Protein AF-A0A1G5G7W4-F1 (afdb_monomer_lite)

pLDDT: mean 83.61, std 15.42, range [41.09, 98.88]

Radius of gyration: 23.15 Å; chains: 1; bounding box: 52×37×73 Å

Sequence (297 aa):
MAEINKTLLNDFKQEYSAEESLLLKYKSVVPNSVISMWKEYGFGSFYEDFLKVINPDDYRELVEKSYFNGANAIPLLISYLGDVVVWEDNDHVTLIQYKNFKYSRIADSIEEFFTKLSDKTYDKLLDKKYFEEVMYAGPITEYKDCFVQRPMVILGGTKDPFRMFNIQIDKFLDICYRLIGVVGGERRSFGDRVPEEFKLYFGDRGERKLSRAQFISEMNSQQWERKMYYGINIDKDGPSHAGYIFGCYYDESNKMWVVYQTGERGVVYGEISFDSEEEALGELKNRIEEEIRQHSM

Secondary structure (DSSP, 8-state):
-----GGGGTT-EEEEPPPHHHHHHHTTTS-HHHHHHHHHH-EEEETTTTEEE--HHHHHHHHHHHBTTGGGEEEEEEETTSEEEEEETTTEEEEEEGGGTEEEEEESSHHHHHHHHHTTTTTTTTTHHHHHHHHHT-----TTEEEEESS-GGGTPPP-GGGEEEEEHHHHHHHHHHHHB-BTSPBP--TT---HHHHGGG---S-EEEEHHHHHHHHHTTTTTT---SEEEEE-SSSSS-PPEEEEEEETTTTEEEEEEE-GGG-EEEEEEESSHHHHHHHHHHHHHHHHHHHT-

Structure (mmCIF, N/CA/C/O backbone):
data_AF-A0A1G5G7W4-F1
#
_entry.id   AF-A0A1G5G7W4-F1
#
loop_
_atom_site.group_PDB
_atom_site.id
_atom_site.type_symbol
_atom_site.label_atom_id
_atom_site.label_alt_id
_atom_site.label_comp_id
_atom_site.label_asym_id
_atom_site.label_entity_id
_atom_site.label_seq_id
_atom_site.pdbx_PDB_ins_code
_atom_site.Cartn_x
_atom_site.Cartn_y
_atom_site.Cartn_z
_atom_site.occupancy
_atom_site.B_iso_or_equiv
_atom_site.auth_seq_id
_atom_site.auth_comp_id
_atom_site.auth_asym_id
_atom_site.auth_atom_id
_atom_site.pdbx_PDB_model_num
ATOM 1 N N . MET A 1 1 ? -10.335 6.737 28.619 1.00 43.75 1 MET A N 1
ATOM 2 C CA . MET A 1 1 ? -10.511 6.083 27.307 1.00 43.75 1 MET A CA 1
ATOM 3 C C . MET A 1 1 ? -9.124 5.872 26.744 1.00 43.75 1 MET A C 1
ATOM 5 O O . MET A 1 1 ? -8.279 6.718 27.004 1.00 43.75 1 MET A O 1
ATOM 9 N N . ALA A 1 2 ? -8.855 4.735 26.111 1.00 51.78 2 ALA A N 1
ATOM 10 C CA . ALA A 1 2 ? -7.569 4.535 25.460 1.00 51.78 2 ALA A CA 1
ATOM 11 C C . ALA A 1 2 ? -7.521 5.456 24.225 1.00 51.78 2 ALA A C 1
ATOM 13 O O . ALA A 1 2 ? -8.474 5.501 23.450 1.00 51.78 2 ALA A O 1
ATOM 14 N N . GLU A 1 3 ? -6.484 6.283 24.135 1.00 66.06 3 GLU A N 1
ATOM 15 C CA . GLU A 1 3 ? -6.301 7.279 23.078 1.00 66.06 3 GLU A CA 1
ATOM 16 C C . GLU A 1 3 ? -5.102 6.880 22.221 1.00 66.06 3 GLU A C 1
ATOM 18 O O . GLU A 1 3 ? -4.156 6.260 22.712 1.00 66.06 3 GLU A O 1
ATOM 23 N N . ILE A 1 4 ? -5.141 7.236 20.936 1.00 76.94 4 ILE A N 1
ATOM 24 C CA . ILE A 1 4 ? -3.999 7.050 20.037 1.00 76.94 4 ILE A CA 1
ATOM 25 C C . ILE A 1 4 ? -2.824 7.853 20.591 1.00 76.94 4 ILE A C 1
ATOM 27 O O . ILE A 1 4 ? -2.977 9.009 20.991 1.00 76.94 4 ILE A O 1
ATOM 31 N N . ASN A 1 5 ? -1.647 7.233 20.623 1.00 75.19 5 ASN A N 1
ATOM 32 C CA . ASN A 1 5 ? -0.440 7.868 21.121 1.00 75.19 5 ASN A CA 1
ATOM 33 C C . ASN A 1 5 ? -0.086 9.099 20.268 1.00 75.19 5 ASN A C 1
ATOM 35 O O . ASN A 1 5 ? 0.425 8.962 19.157 1.00 75.19 5 ASN A O 1
ATOM 39 N N . LYS A 1 6 ? -0.339 10.305 20.793 1.00 75.31 6 LYS A N 1
ATOM 40 C CA . LYS A 1 6 ? -0.155 11.562 20.049 1.00 75.31 6 LYS A CA 1
ATOM 41 C C . LYS A 1 6 ? 1.277 11.781 19.569 1.00 75.31 6 LYS A C 1
ATOM 43 O O . LYS A 1 6 ? 1.463 12.411 18.536 1.00 75.31 6 LYS A O 1
ATOM 48 N N . THR A 1 7 ? 2.283 11.238 20.261 1.00 82.38 7 THR A N 1
ATOM 49 C CA . THR A 1 7 ? 3.680 11.416 19.837 1.00 82.38 7 THR A CA 1
ATOM 50 C C . THR A 1 7 ? 3.996 10.723 18.517 1.00 82.38 7 THR A C 1
ATOM 52 O O . THR A 1 7 ? 4.854 11.207 17.784 1.00 82.38 7 THR A O 1
ATOM 55 N N . LEU A 1 8 ? 3.279 9.644 18.184 1.00 87.50 8 LEU A N 1
ATOM 56 C CA . LEU A 1 8 ? 3.412 8.939 16.908 1.00 87.50 8 LEU A CA 1
ATOM 57 C C . LEU A 1 8 ? 2.900 9.768 15.723 1.00 87.50 8 LEU A C 1
ATOM 59 O O . LEU A 1 8 ? 3.337 9.553 14.603 1.00 87.50 8 LEU A O 1
ATOM 63 N N . LEU A 1 9 ? 1.973 10.695 15.973 1.00 91.12 9 LEU A N 1
ATOM 64 C CA . LEU A 1 9 ? 1.375 11.569 14.961 1.00 91.12 9 LEU A CA 1
ATOM 65 C C . LEU A 1 9 ? 2.036 12.958 14.927 1.00 91.12 9 LEU A C 1
ATOM 67 O O . LEU A 1 9 ? 1.539 13.861 14.261 1.00 91.12 9 LEU A O 1
ATOM 71 N N . ASN A 1 10 ? 3.150 13.161 15.640 1.00 92.31 10 ASN A N 1
ATOM 72 C CA . ASN A 1 10 ? 3.861 14.445 15.649 1.00 92.31 10 ASN A CA 1
ATOM 73 C C . ASN A 1 10 ? 4.437 14.820 14.278 1.00 92.31 10 ASN A C 1
ATOM 75 O O . ASN A 1 10 ? 4.642 16.000 14.003 1.00 92.31 10 ASN A O 1
ATOM 79 N N . ASP A 1 11 ? 4.734 13.825 13.447 1.00 94.69 11 ASP A N 1
ATOM 80 C CA . ASP A 1 11 ? 5.262 13.993 12.097 1.00 94.69 11 ASP A CA 1
ATOM 81 C C . ASP A 1 11 ? 4.166 13.963 11.023 1.00 94.69 11 ASP A C 1
ATOM 83 O O . ASP A 1 11 ? 4.479 13.899 9.834 1.00 94.69 11 ASP A O 1
ATOM 87 N N . PHE A 1 12 ? 2.893 13.999 11.431 1.00 96.88 12 PHE A N 1
ATOM 88 C CA . PHE A 1 12 ? 1.770 13.908 10.514 1.00 96.88 12 PHE A CA 1
ATOM 89 C C . PHE A 1 12 ? 1.780 15.066 9.510 1.00 96.88 12 PHE A C 1
ATOM 91 O O . PHE A 1 12 ? 1.795 16.241 9.886 1.00 96.88 12 PHE A O 1
ATOM 98 N N . LYS A 1 13 ? 1.705 14.731 8.222 1.00 96.62 13 LYS A N 1
ATOM 99 C CA . LYS A 1 13 ? 1.585 15.681 7.115 1.00 96.62 13 LYS A CA 1
ATOM 100 C C . LYS A 1 13 ? 0.204 15.541 6.503 1.00 96.62 13 LYS A C 1
ATOM 102 O O . LYS A 1 13 ? -0.097 14.550 5.841 1.00 96.62 13 LYS A O 1
ATOM 107 N N . GLN A 1 14 ? -0.642 16.532 6.758 1.00 97.56 14 GLN A N 1
ATOM 108 C CA . GLN A 1 14 ? -2.007 16.549 6.252 1.00 97.56 14 GLN A CA 1
ATOM 109 C C . GLN A 1 14 ? -2.034 16.821 4.748 1.00 97.56 14 GLN A C 1
ATOM 111 O O . GLN A 1 14 ? -1.434 17.783 4.278 1.00 97.56 14 GLN A O 1
ATOM 116 N N . GLU A 1 15 ? -2.801 16.001 4.035 1.00 97.88 15 GLU A N 1
ATOM 117 C CA . GLU A 1 15 ? -3.182 16.218 2.642 1.00 97.88 15 GLU A CA 1
ATOM 118 C C . GLU A 1 15 ? -4.515 16.984 2.576 1.00 97.88 15 GLU A C 1
ATOM 120 O O . GLU A 1 15 ? -4.626 18.009 1.908 1.00 97.88 15 GLU A O 1
ATOM 125 N N . TYR A 1 16 ? -5.534 16.522 3.311 1.00 97.88 16 TYR A N 1
ATOM 126 C CA . TYR A 1 16 ? -6.833 17.198 3.418 1.00 97.88 16 TYR A CA 1
ATOM 127 C C . TYR A 1 16 ? -7.594 16.804 4.689 1.00 97.88 16 TYR A C 1
ATOM 129 O O . TYR A 1 16 ? -7.398 15.734 5.266 1.00 97.88 16 TYR A O 1
ATOM 137 N N . SER A 1 17 ? -8.497 17.679 5.130 1.00 98.00 17 SER A N 1
ATOM 138 C CA . SER A 1 17 ? -9.360 17.446 6.293 1.00 98.00 17 SER A CA 1
ATOM 139 C C . SER A 1 17 ? -10.482 16.448 5.995 1.00 98.00 17 SER A C 1
ATOM 141 O O . SER A 1 17 ? -10.990 16.384 4.876 1.00 98.00 17 SER A O 1
ATOM 143 N N . ALA A 1 18 ? -10.929 15.714 7.016 1.00 97.62 18 ALA A N 1
ATOM 144 C CA . ALA A 1 18 ? -12.106 14.858 6.903 1.00 97.62 18 ALA A CA 1
ATOM 145 C C . ALA A 1 18 ? -13.407 15.678 6.922 1.00 97.62 18 ALA A C 1
ATOM 147 O O . ALA A 1 18 ? -13.604 16.535 7.786 1.00 97.62 18 ALA A O 1
ATOM 148 N N . GLU A 1 19 ? -14.320 15.387 5.995 1.00 97.62 19 GLU A N 1
ATOM 149 C CA . GLU A 1 19 ? -15.642 16.015 5.962 1.00 97.62 19 GLU A CA 1
ATOM 150 C C . GLU A 1 19 ? -16.548 15.510 7.095 1.00 97.62 19 GLU A C 1
ATOM 152 O O . GLU A 1 19 ? -16.511 14.339 7.479 1.00 97.62 19 GLU A O 1
ATOM 157 N N . GLU A 1 20 ? -17.436 16.370 7.599 1.00 97.25 20 GLU A N 1
ATOM 158 C CA . GLU A 1 20 ? -18.383 16.001 8.661 1.00 97.25 20 GLU A CA 1
ATOM 159 C C . GLU A 1 20 ? -19.322 14.858 8.239 1.00 97.25 20 GLU A C 1
ATOM 161 O O . GLU A 1 20 ? -19.620 13.966 9.036 1.00 97.25 20 GLU A O 1
ATOM 166 N N . SER A 1 21 ? -19.732 14.843 6.969 1.00 97.44 21 SER A N 1
ATOM 167 C CA . SER A 1 21 ? -20.529 13.776 6.350 1.00 97.44 21 SER A CA 1
ATOM 168 C C . SER A 1 21 ? -19.856 12.403 6.495 1.00 97.44 21 SER A C 1
ATOM 170 O O . SER A 1 21 ? -20.499 11.432 6.905 1.00 97.44 21 SER A O 1
ATOM 172 N N . LEU A 1 22 ? -18.549 12.335 6.228 1.00 97.81 22 LEU A N 1
ATOM 173 C CA . LEU A 1 22 ? -17.730 11.133 6.342 1.00 97.81 22 LEU A CA 1
ATOM 174 C C . LEU A 1 22 ? -17.587 10.696 7.804 1.00 97.81 22 LEU A C 1
ATOM 176 O O . LEU A 1 22 ? -17.790 9.523 8.126 1.00 97.81 22 LEU A O 1
ATOM 180 N N . LEU A 1 23 ? -17.300 11.640 8.706 1.00 98.06 23 LEU A N 1
ATOM 181 C CA . LEU A 1 23 ? -17.191 11.359 10.140 1.00 98.06 23 LEU A CA 1
ATOM 182 C C . LEU A 1 23 ? -18.497 10.773 10.695 1.00 98.06 23 LEU A C 1
ATOM 184 O O . LEU A 1 23 ? -18.459 9.812 11.460 1.00 98.06 23 LEU A O 1
ATOM 188 N N . LEU A 1 24 ? -19.655 11.309 10.291 1.00 97.88 24 LEU A N 1
ATOM 189 C CA . LEU A 1 24 ? -20.969 10.791 10.683 1.00 97.88 24 LEU A CA 1
ATOM 190 C C . LEU A 1 24 ? -21.234 9.394 10.115 1.00 97.88 24 LEU A C 1
ATOM 192 O O . LEU A 1 24 ? -21.697 8.526 10.856 1.00 97.88 24 LEU A O 1
ATOM 196 N N . LYS A 1 25 ? -20.906 9.165 8.837 1.00 98.00 25 LYS A N 1
ATOM 197 C CA . LYS A 1 25 ? -21.069 7.870 8.156 1.00 98.00 25 LYS A CA 1
ATOM 198 C C . LYS A 1 25 ? -20.334 6.738 8.878 1.00 98.00 25 LYS A C 1
ATOM 200 O O . LYS A 1 25 ? -20.870 5.639 8.986 1.00 98.00 25 LYS A O 1
ATOM 205 N N . TYR A 1 26 ? -19.129 7.003 9.381 1.00 97.69 26 TYR A N 1
ATOM 206 C CA . TYR A 1 26 ? -18.272 5.985 9.995 1.00 97.69 26 TYR A CA 1
ATOM 207 C C . TYR A 1 26 ? -18.320 5.948 11.530 1.00 97.69 26 TYR A C 1
ATOM 209 O O . TYR A 1 26 ? -17.781 5.017 12.128 1.00 97.69 26 TYR A O 1
ATOM 217 N N . LYS A 1 27 ? -19.008 6.894 12.185 1.00 95.44 27 LYS A N 1
ATOM 218 C CA . LYS A 1 27 ? -19.005 7.070 13.650 1.00 95.44 27 LYS A CA 1
ATOM 219 C C . LYS A 1 27 ? -19.346 5.817 14.462 1.00 95.44 27 LYS A C 1
ATOM 221 O O . LYS A 1 27 ? -18.848 5.658 15.569 1.00 95.44 27 LYS A O 1
ATOM 226 N N . SER A 1 28 ? -20.228 4.965 13.946 1.00 94.38 28 SER A N 1
ATOM 227 C CA . SER A 1 28 ? -20.672 3.730 14.606 1.00 94.38 28 SER A CA 1
ATOM 228 C C . SER A 1 28 ? -20.117 2.462 13.956 1.00 94.38 28 SER A C 1
ATOM 230 O O . SER A 1 28 ? -20.631 1.380 14.219 1.00 94.38 28 SER A O 1
ATOM 232 N N . VAL A 1 29 ? -19.142 2.599 13.056 1.00 95.62 29 VAL A N 1
ATOM 233 C CA . VAL A 1 29 ? -18.614 1.497 12.236 1.00 95.62 29 VAL A CA 1
ATOM 234 C C . VAL A 1 29 ? -17.121 1.274 12.481 1.00 95.62 29 VAL A C 1
ATOM 236 O O . VAL A 1 29 ? -16.635 0.155 12.357 1.00 95.62 29 VAL A O 1
ATOM 239 N N . VAL A 1 30 ? -16.392 2.328 12.850 1.00 97.06 30 VAL A N 1
ATOM 240 C CA . VAL A 1 30 ? -14.996 2.248 13.296 1.00 97.06 30 VAL A CA 1
ATOM 241 C C . VAL A 1 30 ? -14.879 2.742 14.741 1.00 97.06 30 VAL A C 1
ATOM 243 O O . VAL A 1 30 ? -15.758 3.474 15.208 1.00 97.06 30 VAL A O 1
ATOM 246 N N . PRO A 1 31 ? -13.804 2.396 15.467 1.00 96.62 31 PRO A N 1
ATOM 247 C CA . PRO A 1 31 ? -13.610 2.866 16.832 1.00 96.62 31 PRO A CA 1
ATOM 248 C C . PRO A 1 31 ? -13.534 4.396 16.927 1.00 96.62 31 PRO A C 1
ATOM 250 O O . PRO A 1 31 ? -13.031 5.081 16.034 1.00 96.62 31 PRO A O 1
ATOM 253 N N . ASN A 1 32 ? -13.988 4.949 18.056 1.00 95.69 32 ASN A N 1
ATOM 254 C CA . ASN A 1 32 ? -13.998 6.400 18.301 1.00 95.69 32 ASN A CA 1
ATOM 255 C C . ASN A 1 32 ? -12.605 7.047 18.209 1.00 95.69 32 ASN A C 1
ATOM 257 O O . ASN A 1 32 ? -12.500 8.241 17.918 1.00 95.69 32 ASN A O 1
ATOM 261 N N . SER A 1 33 ? -11.545 6.280 18.463 1.00 94.44 33 SER A N 1
ATOM 262 C CA . SER A 1 33 ? -10.155 6.707 18.300 1.00 94.44 33 SER A CA 1
ATOM 263 C C . SER A 1 33 ? -9.828 7.045 16.842 1.00 94.44 33 SER A C 1
ATOM 265 O O . SER A 1 33 ? -9.234 8.090 16.585 1.00 94.44 33 SER A O 1
ATOM 267 N N . VAL A 1 34 ? -10.309 6.248 15.883 1.00 97.06 34 VAL A N 1
ATOM 268 C CA . VAL A 1 34 ? -10.169 6.516 14.440 1.00 97.06 34 VAL A CA 1
ATOM 269 C C . VAL A 1 34 ? -10.916 7.791 14.048 1.00 97.06 34 VAL A C 1
ATOM 271 O O . VAL A 1 34 ? -10.349 8.660 13.392 1.00 97.06 34 VAL A O 1
ATOM 274 N N . ILE A 1 35 ? -12.162 7.955 14.510 1.00 97.69 35 ILE A N 1
ATOM 275 C CA . ILE A 1 35 ? -12.955 9.171 14.252 1.00 97.69 35 ILE A CA 1
ATOM 276 C C . ILE A 1 35 ? -12.272 10.416 14.817 1.00 97.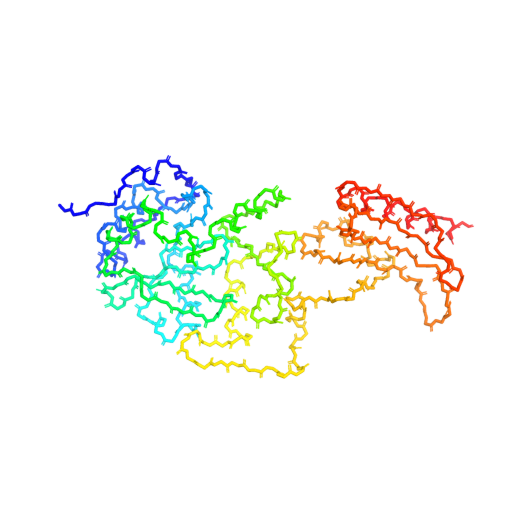69 35 ILE A C 1
ATOM 278 O O 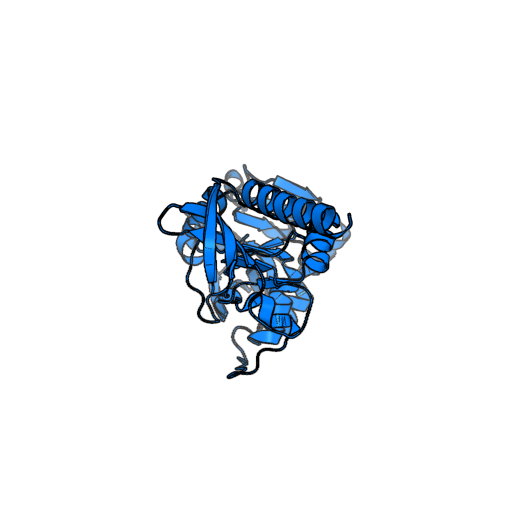. ILE A 1 35 ? -12.232 11.455 14.158 1.00 97.69 35 ILE A O 1
ATOM 282 N N . SER A 1 36 ? -11.725 10.319 16.029 1.00 95.50 36 SER A N 1
ATOM 283 C CA . SER A 1 36 ? -10.978 11.415 16.651 1.00 95.50 36 SER A CA 1
ATOM 284 C C . SER A 1 36 ? -9.736 11.775 15.837 1.00 95.50 36 SER A C 1
ATOM 286 O O . SER A 1 36 ? -9.508 12.954 15.588 1.00 95.50 36 SER A O 1
ATOM 288 N N . MET A 1 37 ? -8.991 10.777 15.351 1.00 95.75 37 MET A N 1
ATOM 289 C CA . MET A 1 37 ? -7.823 10.990 14.495 1.00 95.75 37 MET A CA 1
ATOM 290 C C . MET A 1 37 ? -8.193 11.694 13.187 1.00 95.75 37 MET A C 1
ATOM 292 O O . MET A 1 37 ? -7.579 12.700 12.850 1.00 95.75 37 MET A O 1
ATOM 296 N N . TRP A 1 38 ? -9.226 11.233 12.477 1.00 97.88 38 TRP A N 1
ATOM 297 C CA . TRP A 1 38 ? -9.680 11.893 11.247 1.00 97.88 38 TRP A CA 1
ATOM 298 C C . TRP A 1 38 ? -10.177 13.316 11.494 1.00 97.88 38 TRP A C 1
ATOM 300 O O . TRP A 1 38 ? -9.957 14.197 10.669 1.00 97.88 38 TRP A O 1
ATOM 310 N N . LYS A 1 39 ? -10.828 13.570 12.632 1.00 96.94 39 LYS A N 1
ATOM 311 C CA . LYS A 1 39 ? -11.294 14.912 12.992 1.00 96.94 39 LYS A CA 1
ATOM 312 C C . LYS A 1 39 ? -10.145 15.864 13.346 1.00 96.94 39 LYS A C 1
ATOM 314 O O . LYS A 1 39 ? -10.236 17.045 13.029 1.00 96.94 39 LYS A O 1
ATOM 319 N N . GLU A 1 40 ? -9.117 15.377 14.038 1.00 95.88 40 GLU A N 1
ATOM 320 C CA . GLU A 1 40 ? -7.978 16.186 14.499 1.00 95.88 40 GLU A CA 1
ATOM 321 C C . GLU A 1 40 ? -6.940 16.405 13.388 1.00 95.88 40 GLU A C 1
ATOM 323 O O . GLU A 1 40 ? -6.471 17.526 13.212 1.00 95.88 40 GLU A O 1
ATOM 328 N N . TYR A 1 41 ? -6.629 15.365 12.610 1.00 96.69 41 TYR A N 1
ATOM 329 C CA . TYR A 1 41 ? -5.529 15.363 11.639 1.00 96.69 41 TYR A CA 1
ATOM 330 C C . TYR A 1 41 ? -5.985 15.241 10.179 1.00 96.69 41 TYR A C 1
ATOM 332 O O . TYR A 1 41 ? -5.252 15.635 9.277 1.00 96.69 41 TYR A O 1
ATOM 340 N N . GLY A 1 42 ? -7.191 14.740 9.906 1.00 97.62 42 GLY A N 1
ATOM 341 C CA . GLY A 1 42 ? -7.646 14.465 8.540 1.00 97.62 42 GLY A CA 1
ATOM 342 C C . GLY A 1 42 ? -6.967 13.244 7.916 1.00 97.62 42 GLY A C 1
ATOM 343 O O . GLY A 1 42 ? -6.729 12.234 8.581 1.00 97.62 42 GLY A O 1
ATOM 344 N N . PHE A 1 43 ? -6.687 13.347 6.621 1.00 98.44 43 PHE A N 1
ATOM 345 C CA . PHE A 1 43 ? -6.024 12.344 5.793 1.00 98.44 43 PHE A CA 1
ATOM 346 C C . PHE A 1 43 ? -4.655 12.862 5.360 1.00 98.44 43 PHE A C 1
ATOM 348 O O . PHE A 1 43 ? -4.498 14.056 5.106 1.00 98.44 43 PHE A O 1
ATOM 355 N N . GLY A 1 44 ? -3.655 11.986 5.317 1.00 97.81 44 GLY A N 1
ATOM 356 C CA . GLY A 1 44 ? -2.261 12.398 5.154 1.00 97.81 44 GLY A CA 1
ATOM 357 C C . GLY A 1 44 ? -1.270 11.285 5.474 1.00 97.81 44 GLY A C 1
ATOM 358 O O . GLY A 1 44 ? -1.676 10.137 5.664 1.00 97.81 44 GLY A O 1
ATOM 359 N N . SER A 1 45 ? 0.020 11.608 5.527 1.00 97.19 45 SER A N 1
ATOM 360 C CA . SER A 1 45 ? 1.090 10.664 5.874 1.00 97.19 45 SER A CA 1
ATOM 361 C C . SER A 1 45 ? 1.584 10.856 7.309 1.00 97.19 45 SER A C 1
ATOM 363 O O . SER A 1 45 ? 1.491 11.941 7.874 1.00 97.19 45 SER A O 1
ATOM 365 N N . PHE A 1 46 ? 2.105 9.791 7.912 1.00 96.31 46 PHE A N 1
ATOM 366 C CA . PHE A 1 46 ? 2.795 9.803 9.204 1.00 96.31 46 PHE A CA 1
ATOM 367 C C . PHE A 1 46 ? 3.777 8.631 9.278 1.00 96.31 46 PHE A C 1
ATOM 369 O O . PHE A 1 46 ? 3.856 7.812 8.354 1.00 96.31 46 PHE A O 1
ATOM 376 N N . TYR A 1 47 ? 4.493 8.521 10.395 1.00 95.56 47 TYR A N 1
ATOM 377 C CA . TYR A 1 47 ? 5.451 7.442 10.634 1.00 95.56 47 TYR A CA 1
ATOM 378 C C . TYR A 1 47 ? 6.627 7.466 9.641 1.00 95.56 47 TYR A C 1
ATOM 380 O O . TYR A 1 47 ? 6.984 6.457 9.029 1.00 95.56 47 TYR A O 1
ATOM 388 N N . GLU A 1 48 ? 7.223 8.650 9.507 1.00 92.88 48 GLU A N 1
ATOM 389 C CA . GLU A 1 48 ? 8.289 9.057 8.588 1.00 92.88 48 GLU A CA 1
ATOM 390 C C . GLU A 1 48 ? 7.856 8.882 7.132 1.00 92.88 48 GLU A C 1
ATOM 392 O O . GLU A 1 48 ? 8.507 8.202 6.343 1.00 92.88 48 GLU A O 1
ATOM 397 N N . ASP A 1 49 ? 6.683 9.437 6.816 1.00 91.56 49 ASP A N 1
ATOM 398 C CA . ASP A 1 49 ? 5.969 9.254 5.550 1.00 91.56 49 ASP A CA 1
ATOM 399 C C . ASP A 1 49 ? 5.661 7.798 5.196 1.00 91.56 49 ASP A C 1
ATOM 401 O O . ASP A 1 49 ? 5.210 7.542 4.095 1.00 91.56 49 ASP A O 1
ATOM 405 N N . PHE A 1 50 ? 5.869 6.811 6.065 1.00 95.31 50 PHE A N 1
ATOM 406 C CA . PHE A 1 50 ? 5.719 5.420 5.647 1.00 95.31 50 PHE A CA 1
ATOM 407 C C . PHE A 1 50 ? 4.254 4.978 5.520 1.00 95.31 50 PHE A C 1
ATOM 409 O O . PHE A 1 50 ? 3.910 4.190 4.628 1.00 95.31 50 PHE A O 1
ATOM 416 N N . LEU A 1 51 ? 3.384 5.467 6.407 1.00 97.44 51 LEU A N 1
ATOM 417 C CA . LEU A 1 51 ? 1.966 5.119 6.450 1.00 97.44 51 LEU A CA 1
ATOM 418 C C . LEU A 1 51 ? 1.104 6.312 6.058 1.00 97.44 51 LEU A C 1
ATOM 420 O O . LEU A 1 51 ? 1.361 7.444 6.455 1.00 97.44 51 LEU A O 1
ATOM 424 N N . LYS A 1 52 ? 0.033 6.034 5.319 1.00 98.06 52 LYS A N 1
ATOM 425 C CA . LYS A 1 52 ? -0.987 7.007 4.942 1.00 98.06 52 LYS A CA 1
ATOM 426 C C . LYS A 1 52 ? -2.268 6.719 5.704 1.00 98.06 52 LYS A C 1
ATOM 428 O O . LYS A 1 52 ? -2.757 5.597 5.633 1.00 98.06 52 LYS A O 1
ATOM 433 N N . VAL A 1 53 ? -2.834 7.714 6.377 1.00 98.31 53 VAL A N 1
ATOM 434 C CA . VAL A 1 53 ? -4.241 7.694 6.798 1.00 98.31 53 VAL A CA 1
ATOM 435 C C . VAL A 1 53 ? -5.083 8.031 5.577 1.00 98.31 53 VAL A C 1
ATOM 437 O O . VAL A 1 53 ? -4.877 9.086 4.977 1.00 98.31 53 VAL A O 1
ATOM 440 N N . ILE A 1 54 ? -6.004 7.144 5.202 1.00 98.56 54 ILE A N 1
ATOM 441 C CA . ILE A 1 54 ? -6.778 7.229 3.954 1.00 98.56 54 ILE A CA 1
ATOM 442 C C . ILE A 1 54 ? -8.271 7.428 4.199 1.00 98.56 54 ILE A C 1
ATOM 444 O O . ILE A 1 54 ? -8.803 6.975 5.213 1.00 98.56 54 ILE A O 1
ATOM 448 N N . ASN A 1 55 ? -8.957 8.064 3.245 1.00 98.31 55 ASN A N 1
ATOM 449 C CA . ASN A 1 55 ? -10.413 8.038 3.201 1.00 98.31 55 ASN A CA 1
ATOM 450 C C . ASN A 1 55 ? -10.868 6.615 2.828 1.00 98.31 55 ASN A C 1
ATOM 452 O O . ASN A 1 55 ? -10.530 6.151 1.735 1.00 98.31 55 ASN A O 1
ATOM 456 N N . PRO A 1 56 ? -11.640 5.912 3.679 1.00 98.25 56 PRO A N 1
ATOM 457 C CA . PRO A 1 56 ? -12.053 4.548 3.373 1.00 98.25 56 PRO A CA 1
ATOM 458 C C . PRO A 1 56 ? -12.870 4.441 2.084 1.00 98.25 56 PRO A C 1
ATOM 460 O O . PRO A 1 56 ? -12.776 3.430 1.393 1.00 98.25 56 PRO A O 1
ATOM 463 N N . ASP A 1 57 ? -13.655 5.469 1.745 1.00 97.94 57 ASP A N 1
ATOM 464 C CA . ASP A 1 57 ? -14.532 5.454 0.568 1.00 97.94 57 ASP A CA 1
ATOM 465 C C . ASP A 1 57 ? -13.756 5.333 -0.751 1.00 97.94 57 ASP A C 1
ATOM 467 O O . ASP A 1 57 ? -14.279 4.756 -1.702 1.00 97.94 57 ASP A O 1
ATOM 471 N N . ASP A 1 58 ? -12.498 5.783 -0.786 1.00 98.00 58 ASP A N 1
ATOM 472 C CA . ASP A 1 58 ? -11.657 5.743 -1.986 1.00 98.00 58 ASP A CA 1
ATOM 473 C C . ASP A 1 58 ? -11.225 4.309 -2.352 1.00 98.00 58 ASP A C 1
ATOM 475 O O . ASP A 1 58 ? -10.965 4.009 -3.516 1.00 98.00 58 ASP A O 1
ATOM 479 N N . TYR A 1 59 ? -11.152 3.405 -1.367 1.00 98.38 59 TYR A N 1
ATOM 480 C CA . TYR A 1 59 ? -10.571 2.066 -1.546 1.00 98.38 59 TYR A CA 1
ATOM 481 C C . TYR A 1 59 ? -11.479 0.921 -1.089 1.00 98.38 59 TYR A C 1
ATOM 483 O O . TYR A 1 59 ? -11.150 -0.246 -1.311 1.00 98.38 59 TYR A O 1
ATOM 491 N N . ARG A 1 60 ? -12.626 1.217 -0.468 1.00 97.38 60 ARG A N 1
ATOM 492 C CA . ARG A 1 60 ? -13.534 0.206 0.090 1.00 97.38 60 ARG A CA 1
ATOM 493 C C . ARG A 1 60 ? -14.016 -0.802 -0.949 1.00 97.38 60 ARG A C 1
ATOM 495 O O . ARG A 1 60 ? -13.927 -1.995 -0.693 1.00 97.38 60 ARG A O 1
ATOM 502 N N . GLU A 1 61 ? -14.461 -0.346 -2.119 1.00 98.12 61 GLU A N 1
ATOM 503 C CA . GLU A 1 61 ? -14.925 -1.241 -3.194 1.00 98.12 61 GLU A CA 1
ATOM 504 C C . GLU A 1 61 ? -13.802 -2.174 -3.680 1.00 98.12 61 GLU A C 1
ATOM 506 O O . GLU A 1 61 ? -14.015 -3.361 -3.937 1.00 98.12 61 GLU A O 1
ATOM 511 N N . LEU A 1 62 ? -12.573 -1.653 -3.769 1.00 98.38 62 LEU A N 1
ATOM 512 C CA . LEU A 1 62 ? -11.402 -2.440 -4.146 1.00 98.38 62 LEU A CA 1
ATOM 513 C C . LEU A 1 62 ? -11.094 -3.508 -3.100 1.00 98.38 62 LEU A C 1
ATOM 515 O O . LEU A 1 62 ? -10.874 -4.657 -3.472 1.00 98.38 62 LEU A O 1
ATOM 519 N N . VAL A 1 63 ? -11.105 -3.163 -1.813 1.00 98.56 63 VAL A N 1
ATOM 520 C CA . VAL A 1 63 ? -10.898 -4.135 -0.730 1.00 98.56 63 VAL A CA 1
ATOM 521 C C . VAL A 1 63 ? -12.015 -5.177 -0.712 1.00 98.56 63 VAL A C 1
ATOM 523 O O . VAL A 1 63 ? -11.718 -6.367 -0.640 1.00 98.56 63 VAL A O 1
ATOM 526 N N . GLU A 1 64 ? -13.271 -4.760 -0.879 1.00 98.19 64 GLU A N 1
ATOM 527 C CA . GLU A 1 64 ? -14.439 -5.647 -0.922 1.00 98.19 64 GLU A CA 1
ATOM 528 C C . GLU A 1 64 ? -14.304 -6.741 -1.984 1.00 98.19 64 GLU A C 1
ATOM 530 O O . GLU A 1 64 ? -14.531 -7.914 -1.691 1.00 98.19 64 GLU A O 1
ATOM 535 N N . LYS A 1 65 ? -13.868 -6.387 -3.199 1.00 97.44 65 LYS A N 1
ATOM 536 C CA . LYS A 1 65 ? -13.707 -7.367 -4.284 1.00 97.44 65 LYS A CA 1
ATOM 537 C C . LYS A 1 65 ? -12.417 -8.189 -4.203 1.00 97.44 65 LYS A C 1
ATOM 539 O O . LYS A 1 65 ? -12.346 -9.252 -4.815 1.00 97.44 65 LYS A O 1
ATOM 544 N N . SER A 1 66 ? -11.378 -7.694 -3.527 1.00 97.44 66 SER A N 1
ATOM 545 C CA . SER A 1 66 ? -10.012 -8.236 -3.640 1.00 97.44 66 SER A CA 1
ATOM 546 C C . SER A 1 66 ? -9.466 -8.915 -2.386 1.00 97.44 66 SER A C 1
ATOM 548 O O . SER A 1 66 ? -8.404 -9.538 -2.443 1.00 97.44 66 SER A O 1
ATOM 550 N N . TYR A 1 67 ? -10.211 -8.882 -1.287 1.00 98.50 67 TYR A N 1
ATOM 551 C CA . TYR A 1 67 ? -9.904 -9.587 -0.051 1.00 98.50 67 TYR A CA 1
ATOM 552 C C . TYR A 1 67 ? -11.099 -10.448 0.374 1.00 98.50 67 TYR A C 1
ATOM 554 O O . TYR A 1 67 ? -12.244 -10.022 0.255 1.00 98.50 67 TYR A O 1
ATOM 562 N N . PHE A 1 68 ? -10.856 -11.677 0.844 1.00 98.06 68 PHE A N 1
ATOM 563 C CA . PHE A 1 68 ? -11.924 -12.673 1.033 1.00 98.06 68 PHE A CA 1
ATOM 564 C C . PHE A 1 68 ? -13.005 -12.245 2.039 1.00 98.06 68 PHE A C 1
ATOM 566 O O . PHE A 1 68 ? -14.156 -12.648 1.896 1.00 98.06 68 PHE A O 1
ATOM 573 N N . ASN A 1 69 ? -12.640 -11.421 3.025 1.00 98.06 69 ASN A N 1
ATOM 574 C CA . ASN A 1 69 ? -13.555 -10.825 3.999 1.00 98.06 69 ASN A CA 1
ATOM 575 C C . ASN A 1 69 ? -13.715 -9.308 3.780 1.00 98.06 69 ASN A C 1
ATOM 577 O O . ASN A 1 69 ? -14.006 -8.545 4.697 1.00 98.06 69 ASN A O 1
ATOM 581 N N . GLY A 1 70 ? -13.503 -8.849 2.544 1.00 97.69 70 GLY A N 1
ATOM 582 C CA . GLY A 1 70 ? -13.472 -7.435 2.188 1.00 97.69 70 GLY A CA 1
ATOM 583 C C . GLY A 1 70 ? -14.754 -6.670 2.523 1.00 97.69 70 GLY A C 1
ATOM 584 O O . GLY A 1 70 ? -14.680 -5.506 2.902 1.00 97.69 70 GLY A O 1
ATOM 585 N N . ALA A 1 71 ? -15.919 -7.320 2.459 1.00 97.88 71 ALA A N 1
ATOM 586 C CA . ALA A 1 71 ? -17.204 -6.703 2.803 1.00 97.88 71 ALA A CA 1
ATOM 587 C C . ALA A 1 71 ? -17.277 -6.224 4.268 1.00 97.88 71 ALA A C 1
ATOM 589 O O . ALA A 1 71 ? -17.976 -5.253 4.570 1.00 97.88 71 ALA A O 1
ATOM 590 N N . ASN A 1 72 ? -16.524 -6.873 5.162 1.00 98.00 72 ASN A N 1
ATOM 591 C CA . ASN A 1 72 ? -16.458 -6.551 6.587 1.00 98.00 72 ASN A CA 1
ATOM 592 C C . ASN A 1 72 ? -15.157 -5.826 6.975 1.00 98.00 72 ASN A C 1
ATOM 594 O O . ASN A 1 72 ? -14.899 -5.624 8.161 1.00 98.00 72 ASN A O 1
ATOM 598 N N . ALA A 1 73 ? -14.339 -5.432 5.994 1.00 98.38 73 ALA A N 1
ATOM 599 C CA . ALA A 1 73 ? -13.036 -4.816 6.201 1.00 98.38 73 ALA A CA 1
ATOM 600 C C . ALA A 1 73 ? -13.040 -3.352 5.742 1.00 98.38 73 ALA A C 1
ATOM 602 O O . ALA A 1 73 ? -13.171 -3.044 4.557 1.00 98.38 73 ALA A O 1
ATOM 603 N N . ILE A 1 74 ? -12.860 -2.427 6.683 1.00 98.62 74 ILE A N 1
ATOM 604 C CA . ILE A 1 74 ? -12.804 -0.988 6.409 1.00 98.62 74 ILE A CA 1
ATOM 605 C C . ILE A 1 74 ? -11.339 -0.577 6.302 1.00 98.62 74 ILE A C 1
ATOM 607 O O . ILE A 1 74 ? -10.637 -0.630 7.313 1.00 98.62 74 ILE A O 1
ATOM 611 N N . PRO A 1 75 ? -10.847 -0.164 5.122 1.00 98.69 75 PRO A N 1
ATOM 612 C CA . PRO A 1 75 ? -9.463 0.259 4.984 1.00 98.69 75 PRO A CA 1
ATOM 613 C C . PRO A 1 75 ? -9.248 1.594 5.693 1.00 98.69 75 PRO A C 1
ATOM 615 O O . PRO A 1 75 ? -9.998 2.547 5.494 1.00 98.69 75 PRO A O 1
ATOM 618 N N . LEU A 1 76 ? -8.230 1.634 6.551 1.00 98.62 76 LEU A N 1
ATOM 619 C CA . LEU A 1 76 ? -7.906 2.790 7.386 1.00 98.62 76 LEU A CA 1
ATOM 620 C C . LEU A 1 76 ? -6.565 3.402 7.012 1.00 98.62 76 LEU A C 1
ATOM 622 O O . LEU A 1 76 ? -6.439 4.627 6.983 1.00 98.62 76 LEU A O 1
ATOM 626 N N . LEU A 1 77 ? -5.569 2.552 6.748 1.00 98.62 77 LEU A N 1
ATOM 627 C CA . LEU A 1 77 ? -4.222 2.983 6.401 1.00 98.62 77 LEU A CA 1
ATOM 628 C C . LEU A 1 77 ? -3.701 2.234 5.181 1.00 98.62 77 LEU A C 1
ATOM 630 O O . LEU A 1 77 ? -4.033 1.065 4.980 1.00 98.62 77 LEU A O 1
ATOM 634 N N . ILE A 1 78 ? -2.826 2.880 4.414 1.00 98.56 78 ILE A N 1
ATOM 635 C CA . ILE A 1 78 ? -2.075 2.240 3.331 1.00 98.56 78 ILE A CA 1
ATOM 636 C C . ILE A 1 78 ? -0.599 2.632 3.440 1.00 98.56 78 ILE A C 1
ATOM 638 O O . ILE A 1 78 ? -0.279 3.809 3.590 1.00 98.56 78 ILE A O 1
ATOM 642 N N . SER A 1 79 ? 0.315 1.662 3.385 1.00 97.62 79 SER A N 1
ATOM 643 C CA . SER A 1 79 ? 1.754 1.944 3.352 1.00 97.62 79 SER A CA 1
ATOM 644 C C . SER A 1 79 ? 2.184 2.457 1.977 1.00 97.62 79 SER A C 1
ATOM 646 O O . SER A 1 79 ? 1.561 2.164 0.954 1.00 97.62 79 SER A O 1
ATOM 648 N N . TYR A 1 80 ? 3.312 3.161 1.901 1.00 95.25 80 TYR A N 1
ATOM 649 C CA . TYR A 1 80 ? 3.919 3.494 0.606 1.00 95.25 80 TYR A CA 1
ATOM 650 C C . TYR A 1 80 ? 4.399 2.281 -0.196 1.00 95.25 80 TYR A C 1
ATOM 652 O O . TYR A 1 80 ? 4.742 2.437 -1.360 1.00 95.25 80 TYR A O 1
ATOM 660 N N . LEU A 1 81 ? 4.361 1.073 0.370 1.00 94.75 81 LEU A N 1
ATOM 661 C CA . LEU A 1 81 ? 4.609 -0.178 -0.349 1.00 94.75 81 LEU A CA 1
ATOM 662 C C . LEU A 1 81 ? 3.313 -0.940 -0.693 1.00 94.75 81 LEU A C 1
ATOM 664 O O . LEU A 1 81 ? 3.373 -2.142 -0.975 1.00 94.75 81 LEU A O 1
ATOM 668 N N . GLY A 1 82 ? 2.153 -0.276 -0.614 1.00 95.50 82 GLY A N 1
ATOM 669 C CA . GLY A 1 82 ? 0.852 -0.811 -1.027 1.00 95.50 82 GLY A CA 1
ATOM 670 C C . GLY A 1 82 ? 0.229 -1.836 -0.072 1.00 95.50 82 GLY A C 1
ATOM 671 O O . GLY A 1 82 ? -0.676 -2.568 -0.475 1.00 95.50 82 GLY A O 1
ATOM 672 N N . ASP A 1 83 ? 0.702 -1.932 1.175 1.00 97.31 83 ASP A N 1
ATOM 673 C CA . ASP A 1 83 ? 0.062 -2.777 2.189 1.00 97.31 83 ASP A CA 1
ATOM 674 C C . ASP A 1 83 ? -1.113 -2.028 2.825 1.00 97.31 83 ASP A C 1
ATOM 676 O O . ASP A 1 83 ? -0.973 -0.861 3.187 1.00 97.31 83 ASP A O 1
ATOM 680 N N . VAL A 1 84 ? -2.259 -2.689 2.983 1.00 98.62 84 VAL A N 1
ATOM 681 C CA . VAL A 1 84 ? -3.500 -2.072 3.475 1.00 98.62 84 VAL A CA 1
ATOM 682 C C . VAL A 1 84 ? -3.791 -2.555 4.891 1.00 98.62 84 VAL A C 1
ATOM 684 O O . VAL A 1 84 ? -3.869 -3.757 5.133 1.00 98.62 84 VAL A O 1
ATOM 687 N N . VAL A 1 85 ? -3.976 -1.628 5.828 1.00 98.81 85 VAL A N 1
ATOM 688 C CA . VAL A 1 85 ? -4.438 -1.915 7.191 1.00 98.81 85 VAL A CA 1
ATOM 689 C C . VAL A 1 85 ? -5.937 -1.657 7.257 1.00 98.81 85 VAL A C 1
ATOM 691 O O . VAL A 1 85 ? -6.398 -0.557 6.938 1.00 98.81 85 VAL A O 1
ATOM 694 N N . VAL A 1 86 ? -6.693 -2.665 7.683 1.00 98.88 86 VAL A N 1
ATOM 695 C CA . VAL A 1 86 ? -8.156 -2.628 7.763 1.00 98.88 86 VAL A CA 1
ATOM 696 C C . VAL A 1 86 ? -8.639 -2.833 9.198 1.00 98.88 86 VAL A C 1
ATOM 698 O O . VAL A 1 86 ? -8.018 -3.564 9.971 1.00 98.88 86 VAL A O 1
ATOM 701 N N . TRP A 1 87 ? -9.767 -2.211 9.533 1.00 98.75 87 TRP A N 1
ATOM 702 C CA . TRP A 1 87 ? -10.599 -2.588 10.675 1.00 98.75 87 TRP A CA 1
ATOM 703 C C . TRP A 1 87 ? -11.611 -3.631 10.216 1.00 98.75 87 TRP A C 1
ATOM 705 O O . TRP A 1 87 ? -12.412 -3.355 9.322 1.00 98.75 87 TRP A O 1
ATOM 715 N N . GLU A 1 88 ? -11.533 -4.832 10.775 1.00 98.25 88 GLU A N 1
ATOM 716 C CA . GLU A 1 88 ? -12.243 -6.013 10.293 1.00 98.25 88 GLU A CA 1
ATOM 717 C C . GLU A 1 88 ? -13.256 -6.513 11.327 1.00 98.25 88 GLU A C 1
ATOM 719 O O . GLU A 1 88 ? -12.975 -6.532 12.525 1.00 98.25 88 GLU A O 1
ATOM 724 N N . ASP A 1 89 ? -14.452 -6.879 10.852 1.00 97.12 89 ASP A N 1
ATOM 725 C CA . ASP A 1 89 ? -15.558 -7.470 11.629 1.00 97.12 89 ASP A CA 1
ATOM 726 C C . ASP A 1 89 ? -16.010 -6.654 12.854 1.00 97.12 89 ASP A C 1
ATOM 728 O O . ASP A 1 89 ? -16.721 -7.146 13.729 1.00 97.12 89 ASP A O 1
ATOM 732 N N . ASN A 1 90 ? -15.624 -5.378 12.908 1.00 95.25 90 ASN A N 1
ATOM 733 C CA . ASN A 1 90 ? -15.754 -4.542 14.094 1.00 95.25 90 ASN A CA 1
ATOM 734 C C . ASN A 1 90 ? -15.099 -5.143 15.358 1.00 95.25 90 ASN A C 1
ATOM 736 O O . ASN A 1 90 ? -15.580 -4.915 16.469 1.00 95.25 90 ASN A O 1
ATOM 740 N N . ASP A 1 91 ? -14.010 -5.896 15.176 1.00 96.56 91 ASP A N 1
ATOM 741 C CA . ASP A 1 91 ? -13.306 -6.618 16.241 1.00 96.56 91 ASP A CA 1
ATOM 742 C C . ASP A 1 91 ? -11.801 -6.334 16.245 1.00 96.56 91 ASP A C 1
ATOM 744 O O . ASP A 1 91 ? -11.244 -5.998 17.285 1.00 96.56 91 ASP A O 1
ATOM 748 N N . HIS A 1 92 ? -11.123 -6.437 15.098 1.00 98.44 92 HIS A N 1
ATOM 749 C CA . HIS A 1 92 ? -9.659 -6.468 15.070 1.00 98.44 92 HIS A CA 1
ATOM 750 C C . HIS A 1 92 ? -9.044 -5.732 13.884 1.00 98.44 92 HIS A C 1
ATOM 752 O O . HIS A 1 92 ? -9.707 -5.336 12.926 1.00 98.44 92 HIS A O 1
ATOM 758 N N . VAL A 1 93 ? -7.728 -5.537 13.957 1.00 98.81 93 VAL A N 1
ATOM 759 C CA . VAL A 1 93 ? -6.933 -4.915 12.899 1.00 98.81 93 VAL A CA 1
ATOM 760 C C . VAL A 1 93 ? -6.244 -5.999 12.078 1.00 98.81 93 VAL A C 1
ATOM 762 O O . VAL A 1 93 ? -5.478 -6.808 12.613 1.00 98.81 93 VAL A O 1
ATOM 765 N N . THR A 1 94 ? -6.463 -5.970 10.767 1.00 98.81 94 THR A N 1
ATOM 766 C CA . THR A 1 94 ? -5.851 -6.895 9.806 1.00 98.81 94 THR A CA 1
ATOM 767 C C . THR A 1 94 ? -4.946 -6.138 8.840 1.00 98.81 94 THR A C 1
ATOM 769 O O . THR A 1 94 ? -5.283 -5.065 8.346 1.00 98.81 94 THR A O 1
ATOM 772 N N . LEU A 1 95 ? -3.775 -6.705 8.558 1.00 98.75 95 LEU A N 1
ATOM 773 C CA . LEU A 1 95 ? -2.874 -6.255 7.503 1.00 98.75 95 LEU A CA 1
ATOM 774 C C . LEU A 1 95 ? -3.083 -7.113 6.258 1.00 98.75 95 LEU A C 1
ATOM 776 O O . LEU A 1 95 ? -2.972 -8.335 6.338 1.00 98.75 95 LEU A O 1
ATOM 780 N N . ILE A 1 96 ? -3.299 -6.478 5.111 1.00 98.50 96 ILE A N 1
ATOM 781 C CA . ILE A 1 96 ? -3.414 -7.110 3.797 1.00 98.50 96 ILE A CA 1
ATOM 782 C C . ILE A 1 96 ? -2.197 -6.709 2.958 1.00 98.50 96 ILE A C 1
ATOM 784 O O . ILE A 1 96 ? -1.998 -5.540 2.634 1.00 98.50 96 ILE A O 1
ATOM 788 N N . GLN A 1 97 ? -1.384 -7.689 2.574 1.00 96.25 97 GLN A N 1
ATOM 789 C CA . GLN A 1 97 ? -0.171 -7.495 1.780 1.00 96.25 97 GLN A CA 1
ATOM 790 C C . GLN A 1 97 ? -0.399 -8.007 0.356 1.00 96.25 97 GLN A C 1
ATOM 792 O O . GLN A 1 97 ? -0.026 -9.138 0.027 1.00 96.25 97 GLN A O 1
ATOM 797 N N . TYR A 1 98 ? -1.000 -7.184 -0.508 1.00 93.06 98 TYR A N 1
ATOM 798 C CA . TYR A 1 98 ? -1.347 -7.564 -1.888 1.00 93.06 98 TYR A CA 1
ATOM 799 C C . TYR A 1 98 ? -0.138 -8.049 -2.697 1.00 93.06 98 TYR A C 1
ATOM 801 O O . TYR A 1 98 ? -0.211 -9.092 -3.349 1.00 93.06 98 TYR A O 1
ATOM 809 N N . LYS A 1 99 ? 1.012 -7.372 -2.564 1.00 86.62 99 LYS A N 1
ATOM 810 C CA . LYS A 1 99 ? 2.285 -7.751 -3.212 1.00 86.62 99 LYS A CA 1
ATOM 811 C C . LYS A 1 99 ? 2.790 -9.148 -2.835 1.00 86.62 99 LYS A C 1
ATOM 813 O O . LYS A 1 99 ? 3.556 -9.738 -3.590 1.00 86.62 99 LYS A O 1
ATOM 818 N N . ASN A 1 100 ? 2.368 -9.658 -1.676 1.00 88.81 100 ASN A N 1
ATOM 819 C CA . ASN A 1 100 ? 2.744 -10.966 -1.139 1.00 88.81 100 ASN A CA 1
ATOM 820 C C . ASN A 1 100 ? 1.582 -11.970 -1.178 1.00 88.81 100 ASN A C 1
ATOM 822 O O . ASN A 1 100 ? 1.798 -13.146 -0.884 1.00 88.81 100 ASN A O 1
ATOM 826 N N . PHE A 1 101 ? 0.372 -11.509 -1.512 1.00 92.12 101 PHE A N 1
ATOM 827 C CA . PHE A 1 101 ? -0.886 -12.253 -1.449 1.00 92.12 101 PHE A CA 1
ATOM 828 C C . PHE A 1 101 ? -1.104 -12.942 -0.097 1.00 92.12 101 PHE A C 1
ATOM 830 O O . PHE A 1 101 ? -1.404 -14.133 -0.009 1.00 92.12 101 PHE A O 1
ATOM 837 N N . LYS A 1 102 ? -0.894 -12.173 0.974 1.00 94.81 102 LYS A N 1
ATOM 838 C CA . LYS A 1 102 ? -1.016 -12.612 2.367 1.00 94.81 102 LYS A CA 1
ATOM 839 C C . LYS A 1 102 ? -1.836 -11.617 3.168 1.00 94.81 102 LYS A C 1
ATOM 841 O O . LYS A 1 102 ? -1.881 -10.438 2.829 1.00 94.81 102 LYS A O 1
ATOM 846 N N . TYR A 1 103 ? -2.422 -12.099 4.253 1.00 97.75 103 TYR A N 1
ATOM 847 C CA . TYR A 1 103 ? -3.052 -11.268 5.265 1.00 97.75 103 TYR A CA 1
ATOM 848 C C . TYR A 1 103 ? -2.748 -11.821 6.660 1.00 97.75 103 TYR A C 1
ATOM 850 O O . TYR A 1 103 ? -2.452 -13.011 6.799 1.00 97.75 103 TYR A O 1
ATOM 858 N N . SER A 1 104 ? -2.815 -10.957 7.671 1.00 97.94 104 SER A N 1
ATOM 859 C CA . SER A 1 104 ? -2.577 -11.307 9.075 1.00 97.94 104 SER A CA 1
ATOM 860 C C . SER A 1 104 ? -3.416 -10.418 9.994 1.00 97.94 104 SER A C 1
ATOM 862 O O . SER A 1 104 ? -3.353 -9.198 9.860 1.00 97.94 104 SER A O 1
ATOM 864 N N . ARG A 1 105 ? -4.123 -10.996 10.974 1.00 97.88 105 ARG A N 1
ATOM 865 C CA . ARG A 1 105 ? -4.626 -10.247 12.143 1.00 97.88 105 ARG A CA 1
ATOM 866 C C . ARG A 1 105 ? -3.417 -9.806 12.969 1.00 97.88 105 ARG A C 1
ATOM 868 O O . ARG A 1 105 ? -2.609 -10.649 13.357 1.00 97.88 105 ARG A O 1
ATOM 875 N N . ILE A 1 106 ? -3.252 -8.502 13.176 1.00 98.31 106 ILE A N 1
ATOM 876 C CA . ILE A 1 106 ? -2.050 -7.926 13.803 1.00 98.31 106 ILE A CA 1
ATOM 877 C C . ILE A 1 106 ? -2.312 -7.320 15.188 1.00 98.31 106 ILE A C 1
ATOM 879 O O . ILE A 1 106 ? -1.397 -7.297 16.016 1.00 98.31 106 ILE A O 1
ATOM 883 N N . ALA A 1 107 ? -3.545 -6.895 15.470 1.00 98.19 107 ALA A N 1
ATOM 884 C CA . ALA A 1 107 ? -3.966 -6.393 16.779 1.00 98.19 107 ALA A CA 1
ATOM 885 C C . ALA A 1 107 ? -5.458 -6.647 17.018 1.00 98.19 107 ALA A C 1
ATOM 887 O O . ALA A 1 107 ? -6.224 -6.710 16.059 1.00 98.19 107 ALA A O 1
ATOM 888 N N . ASP A 1 108 ? -5.868 -6.720 18.282 1.00 97.12 108 ASP A N 1
ATOM 889 C CA . ASP A 1 108 ? -7.257 -6.931 18.710 1.00 97.12 108 ASP A CA 1
ATOM 890 C C . ASP A 1 108 ? -8.003 -5.608 18.964 1.00 97.12 108 ASP A C 1
ATOM 892 O O . ASP A 1 108 ? -9.164 -5.598 19.349 1.00 97.12 108 ASP A O 1
ATOM 896 N N . SER A 1 109 ? -7.335 -4.467 18.787 1.00 96.62 109 SER A N 1
ATOM 897 C CA . SER A 1 109 ? -7.943 -3.134 18.855 1.00 96.62 109 SER A CA 1
ATOM 898 C C . SER A 1 109 ? -7.095 -2.106 18.106 1.00 96.62 109 SER A C 1
ATOM 900 O O . SER A 1 109 ? -5.909 -2.330 17.836 1.00 96.62 109 SER A O 1
ATOM 902 N N . ILE A 1 110 ? -7.687 -0.951 17.792 1.00 95.81 110 ILE A N 1
ATOM 903 C CA . ILE A 1 110 ? -6.967 0.179 17.187 1.00 95.81 110 ILE A CA 1
ATOM 904 C C . ILE A 1 110 ? -5.902 0.714 18.145 1.00 95.81 110 ILE A C 1
ATOM 906 O O . ILE A 1 110 ? -4.795 1.049 17.729 1.00 95.81 110 ILE A O 1
ATOM 910 N N . GLU A 1 111 ? -6.202 0.756 19.437 1.00 93.81 111 GLU A N 1
ATOM 911 C CA . GLU A 1 111 ? -5.290 1.269 20.449 1.00 93.81 111 GLU A CA 1
ATOM 912 C C . GLU A 1 111 ? -4.075 0.355 20.607 1.00 93.81 111 GLU A C 1
ATOM 914 O O . GLU A 1 111 ? -2.944 0.836 20.566 1.00 93.81 111 GLU A O 1
ATOM 919 N N . GLU A 1 112 ? -4.285 -0.963 20.672 1.00 95.62 112 GLU A N 1
ATOM 920 C CA . GLU A 1 112 ? -3.183 -1.927 20.667 1.00 95.62 112 GLU A CA 1
ATOM 921 C C . GLU A 1 112 ? -2.349 -1.829 19.381 1.00 95.62 112 GLU A C 1
ATOM 923 O O . GLU A 1 112 ? -1.117 -1.871 19.444 1.00 95.62 112 GLU A O 1
ATOM 928 N N . PHE A 1 113 ? -2.993 -1.660 18.219 1.00 96.81 113 PHE A N 1
ATOM 929 C CA . PHE A 1 113 ? -2.285 -1.441 16.960 1.00 96.81 113 PHE A CA 1
ATOM 930 C C . PHE A 1 113 ? -1.345 -0.230 17.048 1.00 96.81 113 PHE A C 1
ATOM 932 O O . PHE A 1 113 ? -0.155 -0.368 16.766 1.00 96.81 113 PHE A O 1
ATOM 939 N N . PHE A 1 114 ? -1.835 0.929 17.492 1.00 95.12 114 PHE A N 1
ATOM 940 C CA . PHE A 1 114 ? -1.021 2.143 17.595 1.00 95.12 114 PHE A CA 1
ATOM 941 C C . PHE A 1 114 ? 0.059 2.067 18.682 1.00 95.12 114 PHE A C 1
ATOM 943 O O . PHE A 1 114 ? 1.147 2.619 18.495 1.00 95.12 114 PHE A O 1
ATOM 950 N N . THR A 1 115 ? -0.184 1.356 19.787 1.00 94.38 115 THR A N 1
ATOM 951 C CA . THR A 1 115 ? 0.855 1.065 20.788 1.00 94.38 115 THR A CA 1
ATOM 952 C C . THR A 1 115 ? 1.975 0.228 20.173 1.00 94.38 115 THR A C 1
ATOM 954 O O . THR A 1 115 ? 3.128 0.648 20.182 1.00 94.38 115 THR A O 1
ATOM 957 N N . LYS A 1 116 ? 1.644 -0.903 19.538 1.00 95.75 116 LYS A N 1
ATOM 958 C CA . LYS A 1 116 ? 2.635 -1.775 18.888 1.00 95.75 116 LYS A CA 1
ATOM 959 C C . LYS A 1 116 ? 3.376 -1.081 17.744 1.00 95.75 116 LYS A C 1
ATOM 961 O O . LYS A 1 116 ? 4.562 -1.345 17.543 1.00 95.75 116 LYS A O 1
ATOM 966 N N . LEU A 1 117 ? 2.698 -0.197 17.009 1.00 95.31 117 LEU A N 1
ATOM 967 C CA . LEU A 1 117 ? 3.309 0.630 15.970 1.00 95.31 117 LEU A CA 1
ATOM 968 C C . LEU A 1 117 ? 4.307 1.630 16.574 1.00 95.31 117 LEU A C 1
ATOM 970 O O . LEU A 1 117 ? 5.416 1.745 16.067 1.00 95.31 117 LEU A O 1
ATOM 974 N N . SER A 1 118 ? 3.964 2.271 17.698 1.00 93.44 118 SER A N 1
ATOM 975 C CA . SER A 1 118 ? 4.882 3.158 18.439 1.00 93.44 118 SER A CA 1
ATOM 976 C C . SER A 1 118 ? 6.128 2.419 18.937 1.00 93.44 118 SER A C 1
ATOM 978 O O . SER A 1 118 ? 7.234 2.953 18.877 1.00 93.44 118 SER A O 1
ATOM 980 N N . ASP A 1 119 ? 5.957 1.167 19.363 1.00 94.44 119 ASP A N 1
ATOM 981 C CA . ASP A 1 119 ? 7.043 0.285 19.802 1.00 94.44 119 ASP A CA 1
ATOM 982 C C . ASP A 1 119 ? 7.808 -0.361 18.630 1.00 94.44 119 ASP A C 1
ATOM 984 O O . ASP A 1 119 ? 8.624 -1.261 18.840 1.00 94.44 119 ASP A O 1
ATOM 988 N N . LYS A 1 120 ? 7.548 0.066 17.384 1.00 95.19 120 LYS A N 1
ATOM 989 C CA . LYS A 1 120 ? 8.197 -0.434 16.157 1.00 95.19 120 LYS A CA 1
ATOM 990 C C . LYS A 1 120 ? 8.005 -1.934 15.904 1.00 95.19 120 LYS A C 1
ATOM 992 O O . LYS A 1 120 ? 8.730 -2.553 15.124 1.00 95.19 120 LYS A O 1
ATOM 997 N N . THR A 1 121 ? 6.989 -2.540 16.522 1.00 96.81 121 THR A N 1
ATOM 998 C CA . THR A 1 121 ? 6.729 -3.990 16.461 1.00 96.81 121 THR A CA 1
ATOM 999 C C . THR A 1 121 ? 6.467 -4.465 15.028 1.00 96.81 121 THR A C 1
ATOM 1001 O O . THR A 1 121 ? 6.810 -5.592 14.666 1.00 96.81 121 THR A O 1
ATOM 1004 N N . TYR A 1 122 ? 5.878 -3.606 14.192 1.00 96.50 122 TYR A N 1
ATOM 1005 C CA . TYR A 1 122 ? 5.486 -3.948 12.825 1.00 96.50 122 TYR A CA 1
ATOM 1006 C C . TYR A 1 122 ? 6.522 -3.602 11.753 1.00 96.50 122 TYR A C 1
ATOM 1008 O O . TYR A 1 122 ? 6.311 -3.980 10.603 1.00 96.50 122 TYR A O 1
ATOM 1016 N N . ASP A 1 123 ? 7.648 -2.962 12.086 1.00 96.00 123 ASP A N 1
ATOM 1017 C CA . ASP A 1 123 ? 8.620 -2.474 11.092 1.00 96.00 123 ASP A CA 1
ATOM 1018 C C . ASP A 1 123 ? 9.102 -3.577 10.151 1.00 96.00 123 ASP A C 1
ATOM 1020 O O . ASP A 1 123 ? 9.162 -3.403 8.934 1.00 96.00 123 ASP A O 1
ATOM 1024 N N . LYS A 1 124 ? 9.389 -4.758 10.707 1.00 95.50 124 LYS A N 1
ATOM 1025 C CA . LYS A 1 124 ? 9.786 -5.923 9.912 1.00 95.50 124 LYS A CA 1
ATOM 1026 C C . LYS A 1 124 ? 8.630 -6.481 9.082 1.00 95.50 124 LYS A C 1
ATOM 1028 O O . LYS A 1 124 ? 8.854 -6.916 7.959 1.00 95.50 124 LYS A O 1
ATOM 1033 N N . LEU A 1 125 ? 7.417 -6.511 9.634 1.00 94.81 125 LEU A N 1
ATOM 1034 C CA . LEU A 1 125 ? 6.239 -7.061 8.958 1.00 94.81 125 LEU A CA 1
ATOM 1035 C C . LEU A 1 125 ? 5.822 -6.200 7.757 1.00 94.81 125 LEU A C 1
ATOM 1037 O O . LEU A 1 125 ? 5.437 -6.739 6.721 1.00 94.81 125 LEU A O 1
ATOM 1041 N N . LEU A 1 126 ? 5.920 -4.880 7.908 1.00 94.75 126 LEU A N 1
ATOM 1042 C CA . LEU A 1 126 ? 5.583 -3.891 6.888 1.00 94.75 126 LEU A CA 1
ATOM 1043 C C . LEU A 1 126 ? 6.742 -3.611 5.916 1.00 94.75 126 LEU A C 1
ATOM 1045 O O . LEU A 1 126 ? 6.556 -2.871 4.959 1.00 94.75 126 LEU A O 1
ATOM 1049 N N . ASP A 1 127 ? 7.921 -4.205 6.122 1.00 94.56 127 ASP A N 1
ATOM 1050 C CA . ASP A 1 127 ? 9.131 -3.928 5.338 1.00 94.56 127 ASP A CA 1
ATOM 1051 C C . ASP A 1 127 ? 9.601 -2.451 5.423 1.00 94.56 127 ASP A C 1
ATOM 1053 O O . ASP A 1 127 ? 10.099 -1.898 4.443 1.00 94.56 127 ASP A O 1
ATOM 1057 N N . LYS A 1 128 ? 9.506 -1.803 6.597 1.00 95.06 128 LYS A N 1
ATOM 1058 C CA . LYS A 1 128 ? 9.881 -0.381 6.777 1.00 95.06 128 LYS A CA 1
ATOM 1059 C C . LYS A 1 128 ? 11.336 -0.088 6.398 1.00 95.06 128 LYS A C 1
ATOM 1061 O O . LYS A 1 128 ? 11.591 0.856 5.663 1.00 95.06 128 LYS A O 1
ATOM 1066 N N . LYS A 1 129 ? 12.285 -0.942 6.800 1.00 94.44 129 LYS A N 1
ATOM 1067 C CA . LYS A 1 129 ? 13.697 -0.795 6.397 1.00 94.44 129 LYS A CA 1
ATOM 1068 C C . LYS A 1 129 ? 13.865 -0.798 4.872 1.00 94.44 129 LYS A C 1
ATOM 1070 O O . LYS A 1 129 ? 14.663 -0.048 4.330 1.00 94.44 129 LYS A O 1
ATOM 1075 N N . TYR A 1 130 ? 13.109 -1.646 4.177 1.00 92.25 130 TYR A N 1
ATOM 1076 C CA . TYR A 1 130 ? 13.157 -1.684 2.719 1.00 92.25 130 TYR A CA 1
ATOM 1077 C C . TYR A 1 130 ? 12.604 -0.388 2.120 1.00 92.25 130 TYR A C 1
ATOM 1079 O O . TYR A 1 130 ? 13.179 0.142 1.182 1.00 92.25 130 TYR A O 1
ATOM 1087 N N . PHE A 1 131 ? 11.529 0.162 2.689 1.00 93.56 131 PHE A N 1
ATOM 1088 C CA . PHE A 1 131 ? 11.041 1.483 2.302 1.00 93.56 131 PHE A CA 1
ATOM 1089 C C . PHE A 1 131 ? 12.092 2.584 2.513 1.00 93.56 131 PHE A C 1
ATOM 1091 O O . PHE A 1 131 ? 12.273 3.409 1.627 1.00 93.56 131 PHE A O 1
ATOM 1098 N N . GLU A 1 132 ? 12.831 2.575 3.622 1.00 92.62 132 GLU A N 1
ATOM 1099 C CA . GLU A 1 132 ? 13.929 3.526 3.854 1.00 92.62 132 GLU A CA 1
ATOM 1100 C C . GLU A 1 132 ? 15.026 3.410 2.780 1.00 92.62 132 GLU A C 1
ATOM 1102 O O . GLU A 1 132 ? 15.504 4.425 2.278 1.00 92.62 132 GLU A O 1
ATOM 1107 N N . GLU A 1 133 ? 15.384 2.186 2.374 1.00 90.12 133 GLU A N 1
ATOM 1108 C CA . GLU A 1 133 ? 16.319 1.937 1.264 1.00 90.12 133 GLU A CA 1
ATOM 1109 C C . GLU A 1 133 ? 15.772 2.465 -0.074 1.00 90.12 133 GLU A C 1
ATOM 1111 O O . GLU A 1 133 ? 16.526 3.042 -0.858 1.00 90.12 133 GLU A O 1
ATOM 1116 N N . VAL A 1 134 ? 14.465 2.314 -0.321 1.00 86.81 134 VAL A N 1
ATOM 1117 C CA . VAL A 1 134 ? 13.788 2.880 -1.500 1.00 86.81 134 VAL A CA 1
ATOM 1118 C C . VAL A 1 134 ? 13.860 4.398 -1.476 1.00 86.81 134 VAL A C 1
ATOM 1120 O O . VAL A 1 134 ? 14.300 4.980 -2.455 1.00 86.81 134 VAL A O 1
ATOM 1123 N N . MET A 1 135 ? 13.505 5.044 -0.365 1.00 85.00 135 MET A N 1
ATOM 1124 C CA . MET A 1 135 ? 13.559 6.505 -0.245 1.00 85.00 135 MET A CA 1
ATOM 1125 C C . MET A 1 135 ? 14.985 7.047 -0.388 1.00 85.00 135 MET A C 1
ATOM 1127 O O . MET A 1 135 ? 15.187 8.095 -0.997 1.00 85.00 135 MET A O 1
ATOM 1131 N N . TYR A 1 136 ? 15.987 6.321 0.119 1.00 80.69 136 TYR A N 1
ATOM 1132 C CA . TYR A 1 136 ? 17.395 6.681 -0.050 1.00 80.69 136 TYR A CA 1
ATOM 1133 C C . TYR A 1 136 ? 17.848 6.656 -1.518 1.00 80.69 136 TYR A C 1
ATOM 1135 O O . TYR A 1 136 ? 18.704 7.449 -1.903 1.00 80.69 136 TYR A O 1
ATOM 1143 N N . ALA A 1 137 ? 17.254 5.799 -2.356 1.00 72.62 137 ALA A N 1
ATOM 1144 C CA . ALA A 1 137 ? 17.535 5.757 -3.792 1.00 72.62 137 ALA A CA 1
ATOM 1145 C C . ALA A 1 137 ? 16.994 6.982 -4.567 1.00 72.62 137 ALA A C 1
ATOM 1147 O O . ALA A 1 137 ? 17.265 7.114 -5.757 1.00 72.62 137 ALA A O 1
ATOM 1148 N N . GLY A 1 138 ? 16.253 7.881 -3.906 1.00 65.25 138 GLY A N 1
ATOM 1149 C CA . GLY A 1 138 ? 15.787 9.155 -4.457 1.00 65.25 138 GLY A CA 1
ATOM 1150 C C . GLY A 1 138 ? 14.431 9.209 -5.188 1.00 65.25 138 GLY A C 1
ATOM 1151 O O . GLY A 1 138 ? 14.146 10.272 -5.742 1.00 65.25 138 GLY A O 1
ATOM 1152 N N . PRO A 1 139 ? 13.564 8.173 -5.232 1.00 68.38 139 PRO A N 1
ATOM 1153 C CA . PRO A 1 139 ? 12.277 8.301 -5.896 1.00 68.38 139 PRO A CA 1
ATOM 1154 C C . PRO A 1 139 ? 11.324 9.201 -5.092 1.00 68.38 139 PRO A C 1
ATOM 1156 O O . PRO A 1 139 ? 11.253 9.137 -3.864 1.00 68.38 139 PRO A O 1
ATOM 1159 N N . ILE A 1 140 ? 10.548 10.016 -5.807 1.00 70.81 140 ILE A N 1
ATOM 1160 C CA . ILE A 1 140 ? 9.481 10.857 -5.250 1.00 70.81 140 ILE A CA 1
ATOM 1161 C C . ILE A 1 140 ? 8.138 10.163 -5.499 1.00 70.81 140 ILE A C 1
ATOM 1163 O O . ILE A 1 140 ? 7.943 9.502 -6.520 1.00 70.81 140 ILE A O 1
ATOM 1167 N N . THR A 1 141 ? 7.209 10.293 -4.557 1.00 79.12 141 THR A N 1
ATOM 1168 C CA . THR A 1 141 ? 5.885 9.663 -4.610 1.00 79.12 141 THR A CA 1
ATOM 1169 C C . THR A 1 141 ? 4.835 10.590 -4.027 1.00 79.12 141 THR A C 1
ATOM 1171 O O . THR A 1 141 ? 5.080 11.294 -3.047 1.00 79.12 141 THR A O 1
ATOM 1174 N N . GLU A 1 142 ? 3.641 10.552 -4.605 1.00 88.81 142 GLU A N 1
ATOM 1175 C CA . GLU A 1 142 ? 2.504 11.335 -4.133 1.00 88.81 142 GLU A CA 1
ATOM 1176 C C . GLU A 1 142 ? 1.662 10.560 -3.113 1.00 88.81 142 GLU A C 1
ATOM 1178 O O . GLU A 1 142 ? 1.792 9.342 -2.949 1.00 88.81 142 GLU A O 1
ATOM 1183 N N . TYR A 1 143 ? 0.759 11.268 -2.430 1.00 94.19 143 TYR A N 1
ATOM 1184 C CA . TYR A 1 143 ? -0.157 10.686 -1.449 1.00 94.19 143 TYR A CA 1
ATOM 1185 C C . TYR A 1 143 ? -1.088 9.612 -2.047 1.00 94.19 143 TYR A C 1
ATOM 1187 O O . TYR A 1 143 ? -1.426 8.643 -1.370 1.00 94.19 143 TYR A O 1
ATOM 1195 N N . LYS A 1 144 ? -1.493 9.727 -3.317 1.00 95.00 144 LYS A N 1
ATOM 1196 C CA . LYS A 1 144 ? -2.369 8.730 -3.967 1.00 95.00 144 LYS A CA 1
ATOM 1197 C C . LYS A 1 144 ? -1.624 7.561 -4.607 1.00 95.00 144 LYS A C 1
ATOM 1199 O O . LYS A 1 144 ? -2.266 6.660 -5.153 1.00 95.00 144 LYS A O 1
ATOM 1204 N N . ASP A 1 145 ? -0.302 7.535 -4.482 1.00 93.62 145 ASP A N 1
ATOM 1205 C CA . ASP A 1 145 ? 0.525 6.510 -5.091 1.00 93.62 145 ASP A CA 1
ATOM 1206 C C . ASP A 1 145 ? 1.274 5.636 -4.072 1.00 93.62 145 ASP A C 1
ATOM 1208 O O . ASP A 1 145 ? 1.371 5.918 -2.870 1.00 93.62 145 ASP A O 1
ATOM 1212 N N . CYS A 1 146 ? 1.798 4.521 -4.573 1.00 93.88 146 CYS A N 1
ATOM 1213 C CA . CYS A 1 146 ? 2.686 3.622 -3.857 1.00 93.88 146 CYS A CA 1
ATOM 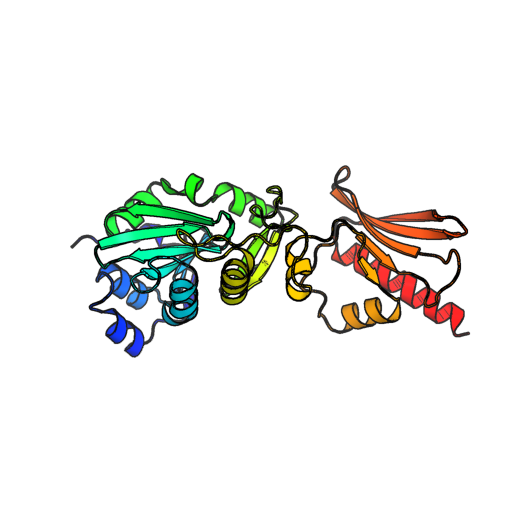1214 C C . CYS A 1 146 ? 3.812 3.109 -4.758 1.00 93.88 146 CYS A C 1
ATOM 1216 O O . CYS A 1 146 ? 3.676 3.003 -5.980 1.00 93.88 146 CYS A O 1
ATOM 1218 N N . PHE A 1 147 ? 4.904 2.706 -4.118 1.00 90.44 147 PHE A N 1
ATOM 1219 C CA . PHE A 1 147 ? 6.021 2.041 -4.755 1.00 90.44 147 PHE A CA 1
ATOM 1220 C C . PHE A 1 147 ? 5.770 0.548 -4.890 1.00 90.44 147 PHE A C 1
ATOM 1222 O O . PHE A 1 147 ? 5.467 -0.157 -3.922 1.00 90.44 147 PHE A O 1
ATOM 1229 N N . VAL A 1 148 ? 5.998 0.043 -6.097 1.00 86.94 148 VAL A N 1
ATOM 1230 C CA . VAL A 1 148 ? 5.862 -1.375 -6.409 1.00 86.94 148 VAL A CA 1
ATOM 1231 C C . VAL A 1 148 ? 7.120 -1.873 -7.108 1.00 86.94 148 VAL A C 1
ATOM 1233 O O . VAL A 1 148 ? 7.679 -1.209 -7.977 1.00 86.94 148 VAL A O 1
ATOM 1236 N N . GLN A 1 149 ? 7.566 -3.069 -6.725 1.00 82.50 149 GLN A N 1
ATOM 1237 C CA . GLN A 1 149 ? 8.686 -3.743 -7.376 1.00 82.50 149 GLN A CA 1
ATOM 1238 C C . GLN A 1 149 ? 8.330 -4.110 -8.818 1.00 82.50 149 GLN A C 1
ATOM 1240 O O . GLN A 1 149 ? 7.232 -4.614 -9.073 1.00 82.50 149 GLN A O 1
ATOM 1245 N N . ARG A 1 150 ? 9.279 -3.957 -9.746 1.00 73.81 150 ARG A N 1
ATOM 1246 C CA . ARG A 1 150 ? 9.179 -4.503 -11.105 1.00 73.81 150 ARG A CA 1
ATOM 1247 C C . ARG A 1 150 ? 10.252 -5.576 -11.364 1.00 73.81 150 ARG A C 1
ATOM 1249 O O . ARG A 1 150 ? 11.438 -5.258 -11.286 1.00 73.81 150 ARG A O 1
ATOM 1256 N N . PRO A 1 151 ? 9.878 -6.827 -11.707 1.00 73.50 151 PRO A N 1
ATOM 1257 C CA . PRO A 1 151 ? 8.532 -7.409 -11.614 1.00 73.50 151 PRO A CA 1
ATOM 1258 C C . PRO A 1 151 ? 8.009 -7.375 -10.175 1.00 73.50 151 PRO A C 1
ATOM 1260 O O . PRO A 1 151 ? 8.807 -7.332 -9.239 1.00 73.50 151 PRO A O 1
ATOM 1263 N N . MET A 1 152 ? 6.694 -7.484 -9.972 1.00 78.06 152 MET A N 1
ATOM 1264 C CA . MET A 1 152 ? 6.175 -7.681 -8.612 1.00 78.06 152 MET A CA 1
ATOM 1265 C C . MET A 1 152 ? 6.785 -8.947 -7.986 1.00 78.06 152 MET A C 1
ATOM 1267 O O . MET A 1 152 ? 6.967 -9.959 -8.666 1.00 78.06 152 MET A O 1
ATOM 1271 N N . VAL A 1 153 ? 7.056 -8.923 -6.677 1.00 76.56 153 VAL A N 1
ATOM 1272 C CA . VAL A 1 153 ? 7.718 -10.035 -5.962 1.00 76.56 153 VAL A CA 1
ATOM 1273 C C . VAL A 1 153 ? 6.970 -11.360 -6.138 1.00 76.56 153 VAL A C 1
ATOM 1275 O O . VAL A 1 153 ? 7.568 -12.390 -6.440 1.00 76.56 153 VAL A O 1
ATOM 1278 N N . ILE A 1 154 ? 5.639 -11.336 -6.047 1.00 75.12 154 ILE A N 1
ATOM 1279 C CA . ILE A 1 154 ? 4.797 -12.521 -6.261 1.00 75.12 154 ILE A CA 1
ATOM 1280 C C . ILE A 1 154 ? 4.849 -13.101 -7.682 1.00 75.12 154 ILE A C 1
ATOM 1282 O O . ILE A 1 154 ? 4.478 -14.256 -7.888 1.00 75.12 154 ILE A O 1
ATOM 1286 N N . LEU A 1 155 ? 5.327 -12.321 -8.650 1.00 74.50 155 LEU A N 1
ATOM 1287 C CA . LEU A 1 155 ? 5.501 -12.710 -10.050 1.00 74.50 155 LEU A CA 1
ATOM 1288 C C . LEU A 1 155 ? 6.957 -13.102 -10.353 1.00 74.50 155 LEU A C 1
ATOM 1290 O O . LEU A 1 155 ? 7.355 -13.160 -11.513 1.00 74.50 155 LEU A O 1
ATOM 1294 N N . GLY A 1 156 ? 7.761 -13.364 -9.317 1.00 71.00 156 GLY A N 1
ATOM 1295 C CA . GLY A 1 156 ? 9.163 -13.761 -9.448 1.00 71.00 156 GLY A CA 1
ATOM 1296 C C . GLY A 1 156 ? 10.152 -12.594 -9.458 1.00 71.00 156 GLY A C 1
ATOM 1297 O O . GLY A 1 156 ? 11.320 -12.796 -9.790 1.00 71.00 156 GLY A O 1
ATOM 1298 N N . GLY A 1 157 ? 9.709 -11.383 -9.108 1.00 72.06 157 GLY A N 1
ATOM 1299 C CA . GLY A 1 157 ? 10.600 -10.250 -8.880 1.00 72.06 157 GLY A CA 1
ATOM 1300 C C . GLY A 1 157 ? 11.447 -10.412 -7.616 1.00 72.06 157 GLY A C 1
ATOM 1301 O O . GLY A 1 157 ? 11.009 -10.985 -6.617 1.00 72.06 157 GLY A O 1
ATOM 1302 N N . THR A 1 158 ? 12.663 -9.878 -7.646 1.00 74.50 158 THR A N 1
ATOM 1303 C CA . THR A 1 158 ? 13.538 -9.752 -6.475 1.00 74.50 158 THR A CA 1
ATOM 1304 C C . THR A 1 158 ? 13.387 -8.364 -5.867 1.00 74.50 158 THR A C 1
ATOM 1306 O O . THR A 1 158 ? 13.211 -7.398 -6.606 1.00 74.50 158 THR A O 1
ATOM 1309 N N . LYS A 1 159 ? 13.466 -8.261 -4.534 1.00 80.31 159 LYS A N 1
ATOM 1310 C CA . LYS A 1 159 ? 13.525 -6.959 -3.857 1.00 80.31 159 LYS A CA 1
ATOM 1311 C C . LYS A 1 159 ? 14.800 -6.230 -4.280 1.00 80.31 159 LYS A C 1
ATOM 1313 O O . LYS A 1 159 ? 15.888 -6.768 -4.091 1.00 80.31 159 LYS A O 1
ATOM 1318 N N . ASP A 1 160 ? 14.642 -5.049 -4.853 1.00 79.19 160 ASP A N 1
ATOM 1319 C CA . ASP A 1 160 ? 15.724 -4.162 -5.272 1.00 79.19 160 ASP A CA 1
ATOM 1320 C C . ASP A 1 160 ? 15.202 -2.714 -5.228 1.00 79.19 160 ASP A C 1
ATOM 1322 O O . ASP A 1 160 ? 14.300 -2.385 -6.015 1.00 79.19 160 ASP A O 1
ATOM 1326 N N . PRO A 1 161 ? 15.735 -1.863 -4.327 1.00 77.56 161 PRO A N 1
ATOM 1327 C CA . PRO A 1 161 ? 15.277 -0.488 -4.155 1.00 77.56 161 PRO A CA 1
ATOM 1328 C C . PRO A 1 161 ? 15.354 0.361 -5.429 1.00 77.56 161 PRO A C 1
ATOM 1330 O O . PRO A 1 161 ? 14.549 1.272 -5.605 1.00 77.56 161 PRO A O 1
ATOM 1333 N N . PHE A 1 162 ? 16.267 0.028 -6.347 1.00 72.44 162 PHE A N 1
ATOM 1334 C CA . PHE A 1 162 ? 16.444 0.732 -7.620 1.00 72.44 162 PHE A CA 1
ATOM 1335 C C . PHE A 1 162 ? 15.457 0.282 -8.705 1.00 72.44 162 PHE A C 1
ATOM 1337 O O . PHE A 1 162 ? 15.416 0.867 -9.781 1.00 72.44 162 PHE A O 1
ATOM 1344 N N . ARG A 1 163 ? 14.651 -0.753 -8.440 1.00 75.00 163 ARG A N 1
ATOM 1345 C CA . ARG A 1 163 ? 13.665 -1.332 -9.371 1.00 75.00 163 ARG A CA 1
ATOM 1346 C C . ARG A 1 163 ? 12.221 -1.088 -8.906 1.00 75.00 163 ARG A C 1
ATOM 1348 O O . ARG A 1 163 ? 11.336 -1.930 -9.119 1.00 75.00 163 ARG A O 1
ATOM 1355 N N . MET A 1 164 ? 11.989 0.038 -8.239 1.00 80.44 1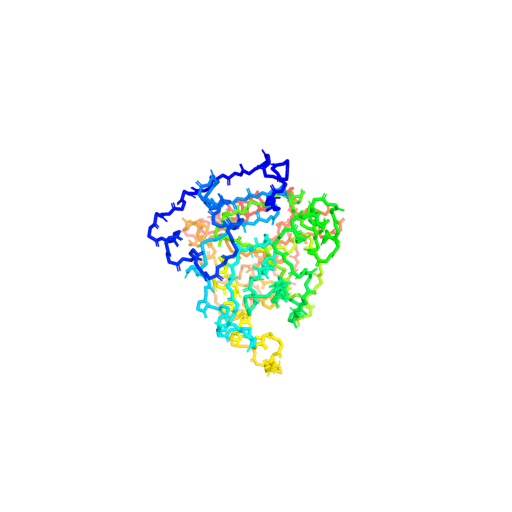64 MET A N 1
ATOM 1356 C CA . MET A 1 164 ? 10.676 0.460 -7.756 1.00 80.44 164 MET A CA 1
ATOM 1357 C C . MET A 1 164 ? 10.066 1.481 -8.707 1.00 80.44 164 MET A C 1
ATOM 1359 O O . MET A 1 164 ? 10.692 2.479 -9.036 1.00 80.44 164 MET A O 1
ATOM 1363 N N . PHE A 1 165 ? 8.822 1.277 -9.118 1.00 78.06 165 PHE A N 1
ATOM 1364 C CA . PHE A 1 165 ? 8.082 2.282 -9.880 1.00 78.06 165 PHE A CA 1
ATOM 1365 C C . PHE A 1 165 ? 6.897 2.787 -9.071 1.00 78.06 165 PHE A C 1
ATOM 1367 O O . PHE A 1 165 ? 6.355 2.069 -8.224 1.00 78.06 165 PHE A O 1
ATOM 1374 N N . ASN A 1 166 ? 6.495 4.019 -9.364 1.00 85.12 166 ASN A N 1
ATOM 1375 C CA . ASN A 1 166 ? 5.352 4.644 -8.731 1.00 85.12 166 ASN A CA 1
ATOM 1376 C C . ASN A 1 166 ? 4.050 4.295 -9.476 1.00 85.12 166 ASN A C 1
ATOM 1378 O O . ASN A 1 166 ? 4.005 4.240 -10.712 1.00 85.12 166 ASN A O 1
ATOM 1382 N N . ILE A 1 167 ? 2.982 4.017 -8.734 1.00 86.69 167 ILE A N 1
ATOM 1383 C CA . ILE A 1 167 ? 1.663 3.701 -9.284 1.00 86.69 167 ILE A CA 1
ATOM 1384 C C . ILE A 1 167 ? 0.561 4.118 -8.316 1.00 86.69 167 ILE A C 1
ATOM 1386 O O . ILE A 1 167 ? 0.662 3.880 -7.115 1.00 86.69 167 ILE A O 1
ATOM 1390 N N . GLN A 1 168 ? -0.525 4.659 -8.869 1.00 92.94 168 GLN A N 1
ATOM 1391 C CA . GLN A 1 168 ? -1.745 4.947 -8.119 1.00 92.94 168 GLN A CA 1
ATOM 1392 C C . GLN A 1 168 ? -2.239 3.705 -7.372 1.00 92.94 168 GLN A C 1
ATOM 1394 O O . GLN A 1 168 ? -2.302 2.603 -7.933 1.00 92.94 168 GLN A O 1
ATOM 1399 N N . ILE A 1 169 ? -2.574 3.887 -6.098 1.00 96.38 169 ILE A N 1
ATOM 1400 C CA . ILE A 1 169 ? -2.916 2.795 -5.184 1.00 96.38 169 ILE A CA 1
ATOM 1401 C C . ILE A 1 169 ? -4.139 2.022 -5.691 1.00 96.38 169 ILE A C 1
ATOM 1403 O O . ILE A 1 169 ? -4.129 0.794 -5.704 1.00 96.38 169 ILE A O 1
ATOM 1407 N N . ASP A 1 170 ? -5.172 2.719 -6.165 1.00 95.56 170 ASP A N 1
ATOM 1408 C CA . ASP A 1 170 ? -6.395 2.113 -6.700 1.00 95.56 170 ASP A CA 1
ATOM 1409 C C . ASP A 1 170 ? -6.101 1.167 -7.875 1.00 95.56 170 ASP A C 1
ATOM 1411 O O . ASP A 1 170 ? -6.554 0.019 -7.910 1.00 95.56 170 ASP A O 1
ATOM 1415 N N . LYS A 1 171 ? -5.242 1.614 -8.793 1.00 92.94 171 LYS A N 1
ATOM 1416 C CA . LYS A 1 171 ? -4.767 0.843 -9.933 1.00 92.94 171 LYS A CA 1
ATOM 1417 C C . LYS A 1 171 ? -3.925 -0.344 -9.486 1.00 92.94 171 LYS A C 1
ATOM 1419 O O . LYS A 1 171 ? -4.074 -1.426 -10.050 1.00 92.94 171 LYS A O 1
ATOM 1424 N N . PHE A 1 172 ? -3.050 -0.172 -8.496 1.00 93.06 172 PHE A N 1
ATOM 1425 C CA . PHE A 1 172 ? -2.265 -1.272 -7.938 1.00 93.06 172 PHE A CA 1
ATOM 1426 C C . PHE A 1 172 ? -3.164 -2.363 -7.347 1.00 93.06 172 PHE A C 1
ATOM 1428 O O . PHE A 1 172 ? -3.011 -3.532 -7.707 1.00 93.06 172 PHE A O 1
ATOM 1435 N N . LEU A 1 173 ? -4.141 -1.989 -6.516 1.00 95.62 173 LEU A N 1
ATOM 1436 C CA . LEU A 1 173 ? -5.094 -2.930 -5.928 1.00 95.62 173 LEU A CA 1
ATOM 1437 C C . LEU A 1 173 ? -5.940 -3.629 -7.002 1.00 95.62 173 LEU A C 1
ATOM 1439 O O . LEU A 1 173 ? -6.117 -4.847 -6.941 1.00 95.62 173 LEU A O 1
ATOM 1443 N N . ASP A 1 174 ? -6.405 -2.904 -8.027 1.00 93.69 174 ASP A N 1
ATOM 1444 C CA . ASP A 1 174 ? -7.150 -3.491 -9.149 1.00 93.69 174 ASP A CA 1
ATOM 1445 C C . ASP A 1 174 ? -6.304 -4.484 -9.957 1.00 93.69 174 ASP A C 1
ATOM 1447 O O . ASP A 1 174 ? -6.780 -5.571 -10.297 1.00 93.69 174 ASP A O 1
ATOM 1451 N N . ILE A 1 175 ? -5.035 -4.152 -10.225 1.00 89.69 175 ILE A N 1
ATOM 1452 C CA . ILE A 1 175 ? -4.091 -5.061 -10.885 1.00 89.69 175 ILE A CA 1
ATOM 1453 C C . ILE A 1 175 ? -3.899 -6.304 -10.027 1.00 89.69 175 ILE A C 1
ATOM 1455 O O . ILE A 1 175 ? -4.069 -7.407 -10.537 1.00 89.69 175 ILE A O 1
ATOM 1459 N N . CYS A 1 176 ? -3.587 -6.162 -8.737 1.00 91.00 176 CYS A N 1
ATOM 1460 C CA . CYS A 1 176 ? -3.420 -7.305 -7.843 1.00 91.00 176 CYS A CA 1
ATOM 1461 C C . CYS A 1 176 ? -4.671 -8.183 -7.813 1.00 91.00 176 CYS A C 1
ATOM 1463 O O . CYS A 1 176 ? -4.553 -9.402 -7.928 1.00 91.00 176 CYS A O 1
ATOM 1465 N N . TYR A 1 177 ? -5.857 -7.577 -7.750 1.00 93.19 177 TYR A N 1
ATOM 1466 C CA . TYR A 1 177 ? -7.113 -8.303 -7.819 1.00 93.19 177 TYR A CA 1
ATOM 1467 C C . TYR A 1 177 ? -7.253 -9.070 -9.126 1.00 93.19 177 TYR A C 1
ATOM 1469 O O . TYR A 1 177 ? -7.397 -10.285 -9.096 1.00 93.19 177 TYR A O 1
ATOM 1477 N N . ARG A 1 178 ? -7.227 -8.389 -10.277 1.00 90.12 178 ARG A N 1
ATOM 1478 C CA . ARG A 1 178 ? -7.470 -8.994 -11.598 1.00 90.12 178 ARG A CA 1
ATOM 1479 C C . ARG A 1 178 ? -6.422 -10.041 -11.932 1.00 90.12 178 ARG A C 1
ATOM 1481 O O . ARG A 1 178 ? -6.758 -11.081 -12.499 1.00 90.12 178 ARG A O 1
ATOM 1488 N N . LEU A 1 179 ? -5.183 -9.783 -11.534 1.00 84.06 179 LEU A N 1
ATOM 1489 C CA . LEU A 1 179 ? -4.047 -10.612 -11.861 1.00 84.06 179 LEU A CA 1
ATOM 1490 C C . LEU A 1 179 ? -3.894 -11.794 -10.887 1.00 84.06 179 LEU A C 1
ATOM 1492 O O . LEU A 1 179 ? -3.831 -12.953 -11.274 1.00 84.06 179 LEU A O 1
ATOM 1496 N N . ILE A 1 180 ? -3.839 -11.525 -9.593 1.00 87.44 180 ILE A N 1
ATOM 1497 C CA . ILE A 1 180 ? -3.470 -12.546 -8.610 1.00 87.44 180 ILE A CA 1
ATOM 1498 C C . ILE A 1 180 ? -4.719 -13.201 -8.022 1.00 87.44 180 ILE A C 1
ATOM 1500 O O . ILE A 1 180 ? -4.697 -14.396 -7.743 1.00 87.44 180 ILE A O 1
ATOM 1504 N N . GLY A 1 181 ? -5.818 -12.461 -7.882 1.00 92.38 181 GLY A N 1
ATOM 1505 C CA . GLY A 1 181 ? -7.084 -12.953 -7.343 1.00 92.38 181 GLY A CA 1
ATOM 1506 C C . GLY A 1 181 ? -7.457 -12.296 -6.018 1.00 92.38 181 GLY A C 1
ATOM 1507 O O . GLY A 1 181 ? -7.113 -11.143 -5.762 1.00 92.38 181 GLY A O 1
ATOM 1508 N N . VAL A 1 182 ? -8.180 -13.035 -5.183 1.00 96.94 182 VAL A N 1
ATOM 1509 C CA . VAL A 1 182 ? -8.702 -12.567 -3.896 1.00 96.94 182 VAL A CA 1
ATOM 1510 C C . VAL A 1 182 ? -7.749 -12.993 -2.783 1.00 96.94 182 VAL A C 1
ATOM 1512 O O . VAL A 1 182 ? -7.565 -14.188 -2.556 1.00 96.94 182 VAL A O 1
ATOM 1515 N N . VAL A 1 183 ? -7.140 -12.043 -2.069 1.00 96.75 183 VAL A N 1
ATOM 1516 C CA . VAL A 1 183 ? -6.234 -12.346 -0.949 1.00 96.75 183 VAL A CA 1
ATOM 1517 C C . VAL A 1 183 ? -6.993 -13.134 0.123 1.00 96.75 183 VAL A C 1
ATOM 1519 O O . VAL A 1 183 ? -8.073 -12.727 0.543 1.00 96.75 183 VAL A O 1
ATOM 1522 N N . GLY A 1 184 ? -6.439 -14.276 0.544 1.00 95.00 184 GLY A N 1
ATOM 1523 C CA . GLY A 1 184 ? -7.094 -15.222 1.462 1.00 95.00 184 GLY A CA 1
ATOM 1524 C C . GLY A 1 184 ? -8.195 -16.086 0.830 1.00 95.00 184 GLY A C 1
ATOM 1525 O O . GLY A 1 184 ? -8.727 -16.969 1.493 1.00 95.00 184 GLY A O 1
ATOM 1526 N N . GLY A 1 185 ? -8.504 -15.867 -0.449 1.00 93.25 185 GLY A N 1
ATOM 1527 C CA . GLY A 1 185 ? -9.475 -16.625 -1.230 1.00 93.25 185 GLY A CA 1
ATOM 1528 C C . GLY A 1 185 ? -8.843 -17.271 -2.464 1.00 93.25 185 GLY A C 1
ATOM 1529 O O . GLY A 1 185 ? -7.787 -17.903 -2.394 1.00 93.25 185 GLY A O 1
ATOM 1530 N N . GLU A 1 186 ? -9.515 -17.137 -3.609 1.00 89.00 186 GLU A N 1
ATOM 1531 C CA . GLU A 1 186 ? -9.075 -17.739 -4.867 1.00 89.00 186 GLU A CA 1
ATOM 1532 C C . GLU A 1 186 ? -7.833 -17.037 -5.430 1.00 89.00 186 GLU A C 1
ATOM 1534 O O . GLU A 1 186 ? -7.843 -15.832 -5.694 1.00 89.00 186 GLU A O 1
ATOM 1539 N N . ARG A 1 187 ? -6.782 -17.821 -5.693 1.00 87.88 187 ARG A N 1
ATOM 1540 C CA . ARG A 1 187 ? -5.601 -17.373 -6.430 1.00 87.88 187 ARG A CA 1
ATOM 1541 C C . ARG A 1 187 ? -5.707 -17.770 -7.898 1.00 87.88 187 ARG A C 1
ATOM 1543 O O . ARG A 1 187 ? -5.846 -18.949 -8.216 1.00 87.88 187 ARG A O 1
ATOM 1550 N N . ARG A 1 188 ? -5.546 -16.801 -8.793 1.00 83.56 188 ARG A N 1
ATOM 1551 C CA . ARG A 1 188 ? -5.433 -17.022 -10.234 1.00 83.56 188 ARG A CA 1
ATOM 1552 C C . ARG A 1 188 ? -3.999 -17.387 -10.604 1.00 83.56 188 ARG A C 1
ATOM 1554 O O . ARG A 1 188 ? -3.030 -16.896 -10.024 1.00 83.56 188 ARG A O 1
ATOM 1561 N N . SER A 1 189 ? -3.875 -18.263 -11.593 1.00 69.62 189 SER A N 1
ATOM 1562 C CA . SER A 1 189 ? -2.615 -18.590 -12.251 1.00 69.62 189 SER A CA 1
ATOM 1563 C C . SER A 1 189 ? -2.791 -18.352 -13.740 1.00 69.62 189 SER A C 1
ATOM 1565 O O . SER A 1 189 ? -3.716 -18.891 -14.343 1.00 69.62 189 SER A O 1
ATOM 1567 N N . PHE A 1 190 ? -1.914 -17.550 -14.335 1.00 58.00 190 PHE A N 1
ATOM 1568 C CA . PHE A 1 190 ? -1.965 -17.281 -15.772 1.00 58.00 190 PHE A CA 1
ATOM 1569 C C . PHE A 1 190 ? -1.141 -18.254 -16.613 1.00 58.00 190 PHE A C 1
ATOM 1571 O O . PHE A 1 190 ? -1.173 -18.155 -17.840 1.00 58.00 190 PHE A O 1
ATOM 1578 N N . GLY A 1 191 ? -0.404 -19.184 -15.994 1.00 57.03 191 GLY A N 1
ATOM 1579 C CA . GLY A 1 191 ? 0.634 -19.928 -16.711 1.00 57.03 191 GLY A CA 1
ATOM 1580 C C . GLY A 1 191 ? 1.521 -18.954 -17.497 1.00 57.03 191 GLY A C 1
ATOM 1581 O O . GLY A 1 191 ? 1.991 -17.967 -16.935 1.00 57.03 191 GLY A O 1
ATOM 1582 N N . ASP A 1 192 ? 1.647 -19.173 -18.807 1.00 50.38 192 ASP A N 1
ATOM 1583 C CA . ASP A 1 192 ? 2.441 -18.328 -19.714 1.00 50.38 192 ASP A CA 1
ATOM 1584 C C . ASP A 1 192 ? 1.673 -17.127 -20.312 1.00 50.38 192 ASP A C 1
ATOM 1586 O O . ASP A 1 192 ? 2.234 -16.349 -21.085 1.00 50.38 192 ASP A O 1
ATOM 1590 N N . ARG A 1 193 ? 0.373 -16.965 -20.024 1.00 59.09 193 ARG A N 1
ATOM 1591 C CA . ARG A 1 193 ? -0.502 -15.990 -20.705 1.00 59.09 193 ARG A CA 1
ATOM 1592 C C . ARG A 1 193 ? -0.916 -14.840 -19.795 1.00 59.09 193 ARG A C 1
ATOM 1594 O O . ARG A 1 193 ? -2.057 -14.757 -19.349 1.00 59.09 193 ARG A O 1
ATOM 1601 N N . VAL A 1 194 ? 0.015 -13.922 -19.573 1.00 65.69 194 VAL A N 1
ATOM 1602 C CA . VAL A 1 194 ? -0.263 -12.621 -18.955 1.00 65.69 194 VAL A CA 1
ATOM 1603 C C . VAL A 1 194 ? -0.962 -11.708 -19.975 1.00 65.69 194 VAL A C 1
ATOM 1605 O O . VAL A 1 194 ? -0.415 -11.525 -21.068 1.00 65.69 194 VAL A O 1
ATOM 1608 N N . PRO A 1 195 ? -2.133 -11.123 -19.653 1.00 69.56 195 PRO A N 1
ATOM 1609 C CA . PRO A 1 195 ? -2.783 -10.134 -20.513 1.00 69.56 195 PRO A CA 1
ATOM 1610 C C . PRO A 1 195 ? -1.851 -8.965 -20.874 1.00 69.56 195 PRO A C 1
ATOM 1612 O O . PRO A 1 195 ? -1.046 -8.525 -20.050 1.00 69.56 195 PRO A O 1
ATOM 1615 N N . GLU A 1 196 ? -1.941 -8.470 -22.111 1.00 68.75 196 GLU A N 1
ATOM 1616 C CA . GLU A 1 196 ? -1.016 -7.469 -22.670 1.00 68.75 196 GLU A CA 1
ATOM 1617 C C . GLU A 1 196 ? -0.938 -6.203 -21.808 1.00 68.75 196 GLU A C 1
ATOM 1619 O O . GLU A 1 196 ? 0.145 -5.676 -21.554 1.00 68.75 196 GLU A O 1
ATOM 1624 N N . GLU A 1 197 ? -2.077 -5.762 -21.275 1.00 70.25 197 GLU A N 1
ATOM 1625 C CA . GLU A 1 197 ? -2.186 -4.599 -20.398 1.00 70.25 197 GLU A CA 1
ATOM 1626 C C . GLU A 1 197 ? -1.403 -4.755 -19.089 1.00 70.25 197 GLU A C 1
ATOM 1628 O O . GLU A 1 197 ? -1.024 -3.758 -18.469 1.00 70.25 197 GLU A O 1
ATOM 1633 N N . PHE A 1 198 ? -1.136 -5.996 -18.674 1.00 71.75 198 PHE A N 1
ATOM 1634 C CA . PHE A 1 198 ? -0.386 -6.281 -17.465 1.00 71.75 198 PHE A CA 1
ATOM 1635 C C . PHE A 1 198 ? 1.089 -6.544 -17.711 1.00 71.75 198 PHE A C 1
ATOM 1637 O O . PHE A 1 198 ? 1.855 -6.383 -16.767 1.00 71.75 198 PHE A O 1
ATOM 1644 N N . LYS A 1 199 ? 1.526 -6.873 -18.936 1.00 67.44 199 LYS A N 1
ATOM 1645 C CA . LYS A 1 199 ? 2.942 -7.173 -19.240 1.00 67.44 199 LYS A CA 1
ATOM 1646 C C . LYS A 1 199 ? 3.903 -6.080 -18.784 1.00 67.44 199 LYS A C 1
ATOM 1648 O O . LYS A 1 199 ? 5.019 -6.368 -18.359 1.00 67.44 199 LYS A O 1
ATOM 1653 N N . LEU A 1 200 ? 3.442 -4.831 -18.769 1.00 64.44 200 LEU A N 1
ATOM 1654 C CA . LEU A 1 200 ? 4.178 -3.719 -18.183 1.00 64.44 200 LEU A CA 1
ATOM 1655 C C . LEU A 1 200 ? 4.624 -3.995 -16.727 1.00 64.44 200 LEU A C 1
ATOM 1657 O O . LEU A 1 200 ? 5.754 -3.686 -16.369 1.00 64.44 200 LEU A O 1
ATOM 1661 N N . TYR A 1 201 ? 3.801 -4.631 -15.900 1.00 64.62 201 TYR A N 1
ATOM 1662 C CA . TYR A 1 201 ? 4.057 -4.874 -14.472 1.00 64.62 201 TYR A CA 1
ATOM 1663 C C . TYR A 1 201 ? 4.856 -6.157 -14.173 1.00 64.62 201 TYR A C 1
ATOM 1665 O O . TYR A 1 201 ? 5.310 -6.355 -13.046 1.00 64.62 201 TYR A O 1
ATOM 1673 N N . PHE A 1 202 ? 5.065 -7.011 -15.178 1.00 59.25 202 PHE A N 1
ATOM 1674 C CA . PHE A 1 202 ? 5.827 -8.267 -15.081 1.00 59.25 202 PHE A CA 1
ATOM 1675 C C . PHE A 1 202 ? 7.320 -8.088 -15.373 1.00 59.25 202 PHE A C 1
ATOM 1677 O O . PHE A 1 202 ? 8.095 -9.034 -15.258 1.00 59.25 202 PHE A O 1
ATOM 1684 N N . GLY A 1 203 ? 7.721 -6.861 -15.710 1.00 54.81 203 GLY A N 1
ATOM 1685 C CA . GLY A 1 203 ? 9.033 -6.576 -16.266 1.00 54.81 203 GLY A CA 1
ATOM 1686 C C . GLY A 1 203 ? 9.085 -6.986 -17.732 1.00 54.81 203 GLY A C 1
ATOM 1687 O O . GLY A 1 203 ? 8.684 -8.086 -18.103 1.00 54.81 203 GLY A O 1
ATOM 1688 N N . ASP A 1 204 ? 9.621 -6.098 -18.561 1.00 44.00 204 ASP A N 1
ATOM 1689 C CA . ASP A 1 204 ? 10.404 -6.613 -19.667 1.00 44.00 204 ASP A CA 1
ATOM 1690 C C . ASP A 1 204 ? 11.810 -6.840 -19.102 1.00 44.00 204 ASP A C 1
ATOM 1692 O O . ASP A 1 204 ? 12.377 -5.948 -18.466 1.00 44.00 204 ASP A O 1
ATOM 1696 N N . ARG A 1 205 ? 12.334 -8.055 -19.275 1.00 49.97 205 ARG A N 1
ATOM 1697 C CA . ARG A 1 205 ? 13.783 -8.306 -19.239 1.00 49.97 205 ARG A CA 1
ATOM 1698 C C . ARG A 1 205 ? 14.437 -7.889 -20.567 1.00 49.97 205 ARG A C 1
ATOM 1700 O O . ARG A 1 205 ? 15.639 -8.059 -20.721 1.00 49.97 205 ARG A O 1
ATOM 1707 N N . GLY A 1 206 ? 13.655 -7.410 -21.530 1.00 50.16 206 GLY A N 1
ATOM 1708 C CA . GLY A 1 206 ? 14.091 -6.946 -22.832 1.00 50.16 206 GLY A CA 1
ATOM 1709 C C . GLY A 1 206 ? 14.341 -5.446 -22.867 1.00 50.16 206 GLY A C 1
ATOM 1710 O O . GLY A 1 206 ? 13.617 -4.644 -22.274 1.00 50.16 206 GLY A O 1
ATOM 1711 N N . GLU A 1 207 ? 15.383 -5.091 -23.607 1.00 55.31 207 GLU A N 1
ATOM 1712 C CA . GLU A 1 207 ? 15.580 -3.755 -24.144 1.00 55.31 207 GLU A CA 1
ATOM 1713 C C . GLU A 1 207 ? 14.282 -3.282 -24.809 1.00 55.31 207 GLU A C 1
ATOM 1715 O O . GLU A 1 207 ? 13.741 -3.948 -25.701 1.00 55.31 207 GLU A O 1
ATOM 1720 N N . ARG A 1 208 ? 13.759 -2.131 -24.382 1.00 64.50 208 ARG A N 1
ATOM 1721 C CA . ARG A 1 208 ? 12.569 -1.553 -25.002 1.00 64.50 208 ARG A CA 1
ATOM 1722 C C . ARG A 1 208 ? 12.923 -1.128 -26.421 1.00 64.50 208 ARG A C 1
ATOM 1724 O O . ARG A 1 208 ? 13.670 -0.172 -26.593 1.00 64.50 208 ARG A O 1
ATOM 1731 N N . LYS A 1 209 ? 12.352 -1.789 -27.426 1.00 69.69 209 LYS A N 1
ATOM 1732 C CA . LYS A 1 209 ? 12.537 -1.402 -28.829 1.00 69.69 209 LYS A CA 1
ATOM 1733 C C . LYS A 1 209 ? 11.557 -0.308 -29.229 1.00 69.69 209 LYS A C 1
ATOM 1735 O O . LYS A 1 209 ? 10.347 -0.502 -29.122 1.00 69.69 209 LYS A O 1
ATOM 1740 N N . LEU A 1 210 ? 12.075 0.823 -29.685 1.00 75.06 210 LEU A N 1
ATOM 1741 C CA . LEU A 1 210 ? 11.299 1.964 -30.164 1.00 75.06 210 LEU A CA 1
ATOM 1742 C C . LEU A 1 210 ? 11.769 2.387 -31.551 1.00 75.06 210 LEU A C 1
ATOM 1744 O O . LEU A 1 210 ? 12.946 2.253 -31.881 1.00 75.06 210 LEU A O 1
ATOM 1748 N N . SER A 1 211 ? 10.868 2.964 -32.345 1.00 80.44 211 SER A N 1
ATOM 1749 C CA . SER A 1 211 ? 11.313 3.821 -33.440 1.00 80.44 211 SER A CA 1
ATOM 1750 C C . SER A 1 211 ? 11.836 5.155 -32.914 1.00 80.44 211 SER A C 1
ATOM 1752 O O . SER A 1 211 ? 11.478 5.606 -31.821 1.00 80.44 211 SER A O 1
ATOM 1754 N N . ARG A 1 212 ? 12.627 5.844 -33.741 1.00 82.44 212 ARG A N 1
ATOM 1755 C CA . ARG A 1 212 ? 13.088 7.211 -33.456 1.00 82.44 212 ARG A CA 1
ATOM 1756 C C . ARG A 1 212 ? 11.905 8.154 -33.231 1.00 82.44 212 ARG A C 1
ATOM 1758 O O . ARG A 1 212 ? 11.879 8.891 -32.251 1.00 82.44 212 ARG A O 1
ATOM 1765 N N . ALA A 1 213 ? 10.891 8.081 -34.095 1.00 82.00 213 ALA A N 1
ATOM 1766 C CA . ALA A 1 213 ? 9.695 8.915 -33.991 1.00 82.00 213 ALA A CA 1
ATOM 1767 C C . ALA A 1 213 ? 8.911 8.665 -32.690 1.00 82.00 213 ALA A C 1
ATOM 1769 O O . ALA A 1 213 ? 8.463 9.619 -32.054 1.00 82.00 213 ALA A O 1
ATOM 1770 N N . GLN A 1 214 ? 8.778 7.400 -32.272 1.00 78.00 214 GLN A N 1
ATOM 1771 C CA . GLN A 1 214 ? 8.129 7.047 -31.006 1.00 78.00 214 GLN A CA 1
ATOM 1772 C C . GLN A 1 214 ? 8.902 7.604 -29.812 1.00 78.00 214 GLN A C 1
ATOM 1774 O O . GLN A 1 214 ? 8.309 8.274 -28.970 1.00 78.00 214 GLN A O 1
ATOM 1779 N N . PHE A 1 215 ? 10.220 7.393 -29.770 1.00 82.62 215 PHE A N 1
ATOM 1780 C CA . PHE A 1 215 ? 11.061 7.887 -28.681 1.00 82.62 215 PHE A CA 1
ATOM 1781 C C . PHE A 1 215 ? 10.985 9.416 -28.533 1.00 82.62 215 PHE A C 1
ATOM 1783 O O . PHE A 1 215 ? 10.720 9.920 -27.443 1.00 82.62 215 PHE A O 1
ATOM 1790 N N . ILE A 1 216 ? 11.130 10.165 -29.633 1.00 83.44 216 ILE A N 1
ATOM 1791 C CA . ILE A 1 216 ? 11.062 11.636 -29.610 1.00 83.44 216 ILE A CA 1
ATOM 1792 C C . ILE A 1 216 ? 9.669 12.135 -29.201 1.00 83.44 216 ILE A C 1
ATOM 1794 O O . ILE A 1 216 ? 9.557 13.069 -28.405 1.00 83.44 216 ILE A O 1
ATOM 1798 N N . SER A 1 217 ? 8.600 11.512 -29.709 1.00 82.12 217 SER A N 1
ATOM 1799 C CA . SER A 1 217 ? 7.228 11.868 -29.332 1.00 82.12 217 SER A CA 1
ATOM 1800 C C . SER A 1 217 ? 6.989 11.690 -27.832 1.00 82.12 217 SER A C 1
ATOM 1802 O O . SER A 1 217 ? 6.395 12.560 -27.197 1.00 82.12 217 SER A O 1
ATOM 1804 N N . GLU A 1 218 ? 7.460 10.583 -27.257 1.00 76.62 218 GLU A N 1
ATOM 1805 C CA . GLU A 1 218 ? 7.312 10.303 -25.828 1.00 76.62 218 GLU A CA 1
ATOM 1806 C C . GLU A 1 218 ? 8.091 11.307 -24.974 1.00 76.62 218 GLU A C 1
ATOM 1808 O O . GLU A 1 218 ? 7.498 11.918 -24.082 1.00 76.62 218 GLU A O 1
ATOM 1813 N N . MET A 1 219 ? 9.358 11.570 -25.316 1.00 78.31 219 MET A N 1
ATOM 1814 C CA . MET A 1 219 ? 10.202 12.557 -24.628 1.00 78.31 219 MET A CA 1
ATOM 1815 C C . MET A 1 219 ? 9.600 13.971 -24.640 1.00 78.31 219 MET A C 1
ATOM 1817 O O . MET A 1 219 ? 9.723 14.706 -23.666 1.00 78.31 219 MET A O 1
ATOM 1821 N N . ASN A 1 220 ? 8.931 14.368 -25.727 1.00 78.75 220 ASN A N 1
ATOM 1822 C CA . ASN A 1 220 ? 8.323 15.699 -25.846 1.00 78.75 220 ASN A CA 1
ATOM 1823 C C . ASN A 1 220 ? 6.966 15.821 -25.139 1.00 78.75 220 ASN A C 1
ATOM 1825 O O . ASN A 1 220 ? 6.546 16.923 -24.798 1.00 78.75 220 ASN A O 1
ATOM 1829 N N . SER A 1 221 ? 6.269 14.705 -24.930 1.00 66.19 221 SER A N 1
ATOM 1830 C CA . SER A 1 221 ? 4.940 14.687 -24.309 1.00 66.19 221 SER A CA 1
ATOM 1831 C C . SER A 1 221 ? 4.963 14.681 -22.777 1.00 66.19 221 SER A C 1
ATOM 1833 O O . SER A 1 221 ? 3.898 14.629 -22.168 1.00 66.19 221 SER A O 1
ATOM 1835 N N . GLN A 1 222 ? 6.153 14.654 -22.159 1.00 56.41 222 GLN A N 1
ATOM 1836 C CA . GLN A 1 222 ? 6.352 14.363 -20.730 1.00 56.41 222 GLN A CA 1
ATOM 1837 C C . GLN A 1 222 ? 5.706 13.038 -20.264 1.00 56.41 222 GLN A C 1
ATOM 1839 O O . GLN A 1 222 ? 5.762 12.705 -19.088 1.00 56.41 222 GLN A O 1
ATOM 1844 N N . GLN A 1 223 ? 5.183 12.195 -21.170 1.00 50.72 223 GLN A N 1
ATOM 1845 C CA . GLN A 1 223 ? 4.652 10.857 -20.861 1.00 50.72 223 GLN A CA 1
ATOM 1846 C C . GLN A 1 223 ? 5.756 9.813 -20.627 1.00 50.72 223 GLN A C 1
ATOM 1848 O O . GLN A 1 223 ? 5.534 8.608 -20.759 1.00 50.72 223 GLN A O 1
ATOM 1853 N N . TRP A 1 224 ? 6.952 10.269 -20.261 1.00 55.50 224 TRP A N 1
ATOM 1854 C CA . TRP A 1 224 ? 8.074 9.421 -19.884 1.00 55.50 224 TRP A CA 1
ATOM 1855 C C . TRP A 1 224 ? 7.937 8.851 -18.459 1.00 55.50 224 TRP A C 1
ATOM 1857 O O . TRP A 1 224 ? 8.603 7.884 -18.100 1.00 55.50 224 TRP A O 1
ATOM 1867 N N . GLU A 1 225 ? 7.004 9.390 -17.669 1.00 47.75 225 GLU A N 1
ATOM 1868 C CA . GLU A 1 225 ? 6.842 9.194 -16.220 1.00 47.75 225 GLU A CA 1
ATOM 1869 C C . GLU A 1 225 ? 6.508 7.776 -15.717 1.00 47.75 225 GLU A C 1
ATOM 1871 O O . GLU A 1 225 ? 6.018 7.620 -14.601 1.00 47.75 225 GLU A O 1
ATOM 1876 N N . ARG A 1 226 ? 6.731 6.691 -16.468 1.00 43.69 226 ARG A N 1
ATOM 1877 C CA . ARG A 1 226 ? 6.332 5.361 -15.969 1.00 43.69 226 ARG A CA 1
ATOM 1878 C C . ARG A 1 226 ? 7.295 4.203 -16.118 1.00 43.69 226 ARG A C 1
ATOM 1880 O O . ARG A 1 226 ? 6.868 3.114 -15.729 1.00 43.69 226 ARG A O 1
ATOM 1887 N N . LYS A 1 227 ? 8.511 4.308 -16.674 1.00 49.09 227 LYS A N 1
ATOM 1888 C CA . LYS A 1 227 ? 9.254 3.062 -16.963 1.00 49.09 227 LYS A CA 1
ATOM 1889 C C . LYS A 1 227 ? 10.778 3.128 -16.882 1.00 49.09 227 LYS A C 1
ATOM 1891 O O . LYS A 1 227 ? 11.442 3.369 -17.880 1.00 49.09 227 LYS A O 1
ATOM 1896 N N . MET A 1 228 ? 11.268 2.626 -15.748 1.00 44.66 228 MET A N 1
ATOM 1897 C CA . MET A 1 228 ? 12.520 1.880 -15.628 1.00 44.66 228 MET A CA 1
ATOM 1898 C C . MET A 1 228 ? 12.562 0.746 -16.663 1.00 44.66 228 MET A C 1
ATOM 1900 O O . MET A 1 228 ? 11.810 -0.234 -16.555 1.00 44.66 228 MET A O 1
ATOM 1904 N N . TYR A 1 229 ? 13.424 0.882 -17.664 1.00 50.12 229 TYR A N 1
ATOM 1905 C CA . TYR A 1 229 ? 13.887 -0.224 -18.494 1.00 50.12 229 TYR A CA 1
ATOM 1906 C C . TYR A 1 229 ? 15.388 -0.383 -18.285 1.00 50.12 229 TYR A C 1
ATOM 1908 O O . TYR A 1 229 ? 16.112 0.605 -18.249 1.00 50.12 229 TYR A O 1
ATOM 1916 N N . TYR A 1 230 ? 15.846 -1.633 -18.181 1.00 47.97 230 TYR A N 1
ATOM 1917 C CA . TYR A 1 230 ? 17.274 -1.941 -18.103 1.00 47.97 230 TYR A CA 1
ATOM 1918 C C . TYR A 1 230 ? 18.031 -1.430 -19.307 1.00 47.97 230 TYR A C 1
ATOM 1920 O O . TYR A 1 230 ? 19.173 -1.048 -19.127 1.00 47.97 230 TYR A O 1
ATOM 1928 N N . GLY A 1 231 ? 17.378 -1.373 -20.472 1.00 53.88 231 GLY A N 1
ATOM 1929 C CA . GLY A 1 231 ? 17.805 -0.525 -21.562 1.00 53.88 231 GLY A CA 1
ATOM 1930 C C . GLY A 1 231 ? 16.726 -0.239 -22.605 1.00 53.88 231 GLY A C 1
ATOM 1931 O O . GLY A 1 231 ? 15.654 -0.848 -22.613 1.00 53.88 231 GLY A O 1
ATOM 1932 N N . ILE A 1 232 ? 16.999 0.725 -23.473 1.00 63.50 232 ILE A N 1
ATOM 1933 C CA . ILE A 1 232 ? 16.178 1.137 -24.612 1.00 63.50 232 ILE A CA 1
ATOM 1934 C C . ILE A 1 232 ? 17.017 0.902 -25.857 1.00 63.50 232 ILE A C 1
ATOM 1936 O O . ILE A 1 232 ? 18.170 1.309 -25.873 1.00 63.50 232 ILE A O 1
ATOM 1940 N N . ASN A 1 233 ? 16.428 0.310 -26.891 1.00 68.88 233 ASN A N 1
ATOM 1941 C CA . ASN A 1 233 ? 17.030 0.187 -28.211 1.00 68.88 233 ASN A CA 1
ATOM 1942 C C . ASN A 1 233 ? 16.168 0.924 -29.224 1.00 68.88 233 ASN A C 1
ATOM 1944 O O . ASN A 1 233 ? 14.946 0.775 -29.257 1.00 68.88 233 ASN A O 1
ATOM 1948 N N . ILE A 1 234 ? 16.810 1.705 -30.075 1.00 69.69 234 ILE A N 1
ATOM 1949 C CA . ILE A 1 234 ? 16.146 2.559 -31.047 1.00 69.69 234 ILE A CA 1
ATOM 1950 C C . ILE A 1 234 ? 16.593 2.103 -32.425 1.00 69.69 234 ILE A C 1
ATOM 1952 O O . ILE A 1 234 ? 17.691 2.421 -32.890 1.00 69.69 234 ILE A O 1
ATOM 1956 N N . ASP A 1 235 ? 15.730 1.301 -33.043 1.00 68.62 235 ASP A N 1
ATOM 1957 C CA . ASP A 1 235 ? 15.978 0.672 -34.335 1.00 68.62 235 ASP A CA 1
ATOM 1958 C C . ASP A 1 235 ? 15.737 1.670 -35.481 1.00 68.62 235 ASP A C 1
ATOM 1960 O O . ASP A 1 235 ? 15.016 2.668 -35.354 1.00 68.62 235 ASP A O 1
ATOM 1964 N N . LYS A 1 236 ? 16.365 1.405 -36.633 1.00 60.94 236 LYS A N 1
ATOM 1965 C CA . LYS A 1 236 ? 16.085 2.115 -37.890 1.00 60.94 236 LYS A CA 1
ATOM 1966 C C . LYS A 1 236 ? 14.676 1.764 -38.371 1.00 60.94 236 LYS A C 1
ATOM 1968 O O . LYS A 1 236 ? 14.311 0.593 -38.399 1.00 60.94 236 LYS A O 1
ATOM 1973 N N . ASP A 1 237 ? 13.901 2.761 -38.787 1.00 57.97 237 ASP A N 1
ATOM 1974 C CA . ASP A 1 237 ? 12.554 2.547 -39.320 1.00 57.97 237 ASP A CA 1
ATOM 1975 C C . ASP A 1 237 ? 12.605 1.721 -40.626 1.00 57.97 237 ASP A C 1
ATOM 1977 O O . ASP A 1 237 ? 12.938 2.246 -41.689 1.00 57.97 237 ASP A O 1
ATOM 1981 N N . GLY A 1 238 ? 12.314 0.411 -40.566 1.00 49.75 238 GLY A N 1
ATOM 1982 C CA . GLY A 1 238 ? 12.181 -0.458 -41.749 1.00 49.75 238 GLY A CA 1
ATOM 1983 C C . GLY A 1 238 ? 12.462 -1.958 -41.511 1.00 49.75 238 GLY A C 1
ATOM 1984 O O . GLY A 1 238 ? 13.170 -2.314 -40.575 1.00 49.75 238 GLY A O 1
ATOM 1985 N N . PRO A 1 239 ? 11.940 -2.877 -42.355 1.00 41.09 239 PRO A N 1
ATOM 1986 C CA . PRO A 1 239 ? 11.908 -4.315 -42.058 1.00 41.09 239 PRO A CA 1
ATOM 1987 C C . PRO A 1 239 ? 13.158 -5.107 -42.487 1.00 41.09 239 PRO A C 1
ATOM 1989 O O . PRO A 1 239 ? 13.084 -6.327 -42.621 1.00 41.09 239 PRO A O 1
ATOM 1992 N N . SER A 1 240 ? 14.307 -4.476 -42.756 1.00 44.34 240 SER A N 1
ATOM 1993 C CA . SER A 1 240 ? 15.440 -5.222 -43.314 1.00 44.34 240 SER A CA 1
ATOM 1994 C C . SER A 1 240 ? 16.819 -4.658 -42.942 1.00 44.34 240 SER A C 1
ATOM 1996 O O . SER A 1 240 ? 17.146 -3.535 -43.312 1.00 44.34 240 SER A O 1
ATOM 1998 N N . HIS A 1 241 ? 17.620 -5.535 -42.326 1.00 42.75 241 HIS A N 1
ATOM 1999 C CA . HIS A 1 241 ? 19.088 -5.572 -42.258 1.00 42.75 241 HIS A CA 1
ATOM 2000 C C . HIS A 1 241 ? 19.804 -4.493 -41.423 1.00 42.75 241 HIS A C 1
ATOM 2002 O O . HIS A 1 241 ? 19.897 -3.340 -41.820 1.00 42.75 241 HIS A O 1
ATOM 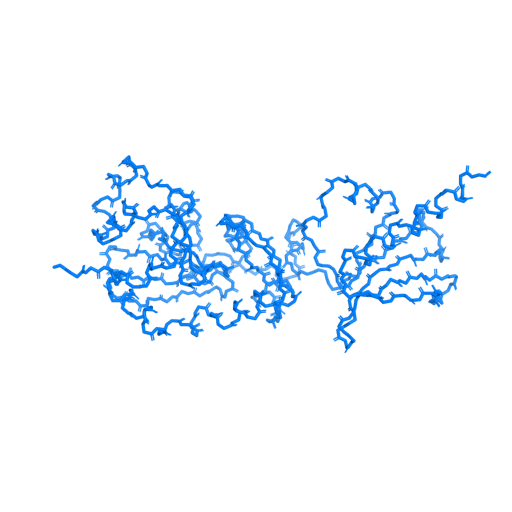2008 N N . ALA A 1 242 ? 20.386 -4.942 -40.298 1.00 50.44 242 ALA A N 1
ATOM 2009 C CA . ALA A 1 242 ? 21.577 -4.401 -39.625 1.00 50.44 242 ALA A CA 1
ATOM 2010 C C . ALA A 1 242 ? 21.771 -2.872 -39.727 1.00 50.44 242 ALA A C 1
ATOM 2012 O O . ALA A 1 242 ? 22.725 -2.402 -40.341 1.00 50.44 242 ALA A O 1
ATOM 2013 N N . GLY A 1 243 ? 20.852 -2.107 -39.137 1.00 54.34 243 GLY A N 1
ATOM 2014 C CA . GLY A 1 243 ? 20.933 -0.650 -39.048 1.00 54.34 243 GLY A CA 1
ATOM 2015 C C . GLY A 1 243 ? 21.362 -0.210 -37.653 1.00 54.34 243 GLY A C 1
ATOM 2016 O O . GLY A 1 243 ? 21.074 -0.902 -36.683 1.00 54.34 243 GLY A O 1
ATOM 2017 N N . TYR A 1 244 ? 22.048 0.928 -37.571 1.00 61.56 244 TYR A N 1
ATOM 2018 C CA . TYR A 1 244 ? 22.540 1.518 -36.329 1.00 61.56 244 TYR A CA 1
ATOM 2019 C C . TYR A 1 244 ? 21.476 1.532 -35.222 1.00 61.56 244 TYR A C 1
ATOM 2021 O O . TYR A 1 244 ? 20.390 2.089 -35.424 1.00 61.56 244 TYR A O 1
ATOM 2029 N N . ILE A 1 245 ? 21.807 0.946 -34.068 1.00 72.25 245 ILE A N 1
ATOM 2030 C CA . ILE A 1 245 ? 20.955 0.949 -32.872 1.00 72.25 245 ILE A CA 1
ATOM 2031 C C . ILE A 1 245 ? 21.518 1.988 -31.919 1.00 72.25 245 ILE A C 1
ATOM 2033 O O . ILE A 1 245 ? 22.673 1.869 -31.510 1.00 72.25 245 ILE A O 1
ATOM 2037 N N . PHE A 1 246 ? 20.712 2.978 -31.556 1.00 81.94 246 PHE A N 1
ATOM 2038 C CA . PHE A 1 246 ? 20.998 3.785 -30.376 1.00 81.94 246 PHE A CA 1
ATOM 2039 C C . PHE A 1 246 ? 20.374 3.124 -29.167 1.00 81.94 246 PHE A C 1
ATOM 2041 O O . PHE A 1 246 ? 19.254 2.622 -29.255 1.00 81.94 246 PHE A O 1
ATOM 2048 N N . GLY A 1 247 ? 21.060 3.161 -28.038 1.00 82.19 247 GLY A N 1
ATOM 2049 C CA . GLY A 1 247 ? 20.456 2.693 -26.818 1.00 82.19 247 GLY A CA 1
ATOM 2050 C C . GLY A 1 247 ? 20.997 3.335 -25.568 1.00 82.19 247 GLY A C 1
ATOM 2051 O O . GLY A 1 247 ? 21.977 4.072 -25.584 1.00 82.19 247 GLY A O 1
ATOM 2052 N N . CYS A 1 248 ? 20.295 3.075 -24.481 1.00 80.56 248 CYS A N 1
ATOM 2053 C CA . CYS A 1 248 ? 20.667 3.496 -23.142 1.00 80.56 248 CYS A CA 1
ATOM 2054 C C . CYS A 1 248 ? 20.380 2.334 -22.205 1.00 80.56 248 CYS A C 1
ATOM 2056 O O . CYS A 1 248 ? 19.326 1.732 -22.367 1.00 80.56 248 CYS A O 1
ATOM 2058 N N . TYR A 1 249 ? 21.270 1.998 -21.275 1.00 75.19 249 TYR A N 1
ATOM 2059 C CA . TYR A 1 249 ? 21.041 0.963 -20.266 1.00 75.19 249 TYR A CA 1
ATOM 2060 C C . TYR A 1 249 ? 21.655 1.341 -18.914 1.00 75.19 249 TYR A C 1
ATOM 2062 O O . TYR A 1 249 ? 22.557 2.169 -18.867 1.00 75.19 249 TYR A O 1
ATOM 2070 N N . TYR A 1 250 ? 21.198 0.744 -17.812 1.00 71.44 250 TYR A N 1
ATOM 2071 C CA . TYR A 1 250 ? 21.832 0.931 -16.499 1.00 71.44 250 TYR A CA 1
ATOM 2072 C C . TYR A 1 250 ? 22.852 -0.181 -16.222 1.00 71.44 250 TYR A C 1
ATOM 2074 O O . TYR A 1 250 ? 22.496 -1.360 -16.152 1.00 71.44 250 TYR A O 1
ATOM 2082 N N . ASP A 1 251 ? 24.122 0.186 -16.061 1.00 72.25 251 ASP A N 1
ATOM 2083 C CA . ASP A 1 251 ? 25.197 -0.719 -15.662 1.00 72.25 251 ASP A CA 1
ATOM 2084 C C . ASP A 1 251 ? 25.207 -0.885 -14.138 1.00 72.25 251 ASP A C 1
ATOM 2086 O O . ASP A 1 251 ? 25.669 -0.022 -13.389 1.00 72.25 251 ASP A O 1
ATOM 2090 N N . GLU A 1 252 ? 24.729 -2.035 -13.662 1.00 57.41 252 GLU A N 1
ATOM 2091 C CA . GLU A 1 252 ? 24.655 -2.338 -12.230 1.00 57.41 252 GLU A CA 1
ATOM 2092 C C . GLU A 1 252 ? 26.022 -2.440 -11.544 1.00 57.41 252 GLU A C 1
ATOM 2094 O O . GLU A 1 252 ? 26.108 -2.202 -10.335 1.00 57.41 252 GLU A O 1
ATOM 2099 N N . SER A 1 253 ? 27.071 -2.799 -12.292 1.00 68.62 253 SER A N 1
ATOM 2100 C CA . SER A 1 253 ? 28.419 -2.987 -11.745 1.00 68.62 253 SER A CA 1
ATOM 2101 C C . SER A 1 253 ? 29.047 -1.644 -11.411 1.00 68.62 253 SER A C 1
ATOM 2103 O O . SER A 1 253 ? 29.655 -1.485 -10.355 1.00 68.62 253 SER A O 1
ATOM 2105 N N . ASN A 1 254 ? 28.865 -0.681 -12.314 1.00 74.62 254 ASN A N 1
ATOM 2106 C CA . ASN A 1 254 ? 29.438 0.653 -12.191 1.00 74.62 254 ASN A CA 1
ATOM 2107 C C . ASN A 1 254 ? 28.464 1.675 -11.598 1.00 74.62 254 ASN A C 1
ATOM 2109 O O . ASN A 1 254 ? 28.893 2.766 -11.243 1.00 74.62 254 ASN A O 1
ATOM 2113 N N . LYS A 1 255 ? 27.185 1.314 -11.440 1.00 73.75 255 LYS A N 1
ATOM 2114 C CA . LYS A 1 255 ? 26.108 2.186 -10.951 1.00 73.75 255 LYS A CA 1
ATOM 2115 C C . LYS A 1 255 ? 25.865 3.417 -11.831 1.00 73.75 255 LYS A C 1
ATOM 2117 O O . LYS A 1 255 ? 25.409 4.438 -11.330 1.00 73.75 255 LYS A O 1
ATOM 2122 N N . MET A 1 256 ? 26.104 3.283 -13.135 1.00 80.06 256 MET A N 1
ATOM 2123 C CA . MET A 1 256 ? 25.998 4.362 -14.121 1.00 80.06 256 MET A CA 1
ATOM 2124 C C . MET A 1 256 ? 24.990 4.014 -15.210 1.00 80.06 256 MET A C 1
ATOM 2126 O O . MET A 1 256 ? 24.856 2.854 -15.596 1.00 80.06 256 MET A O 1
ATOM 2130 N N . TRP A 1 257 ? 24.344 5.025 -15.776 1.00 81.50 257 TRP A N 1
ATOM 2131 C CA . TRP A 1 257 ? 23.626 4.894 -17.041 1.00 81.50 257 TRP A CA 1
ATOM 2132 C C . TRP A 1 257 ? 24.606 4.963 -18.204 1.00 81.50 257 TRP A C 1
ATOM 2134 O O . TRP A 1 257 ? 25.516 5.778 -18.180 1.00 81.50 257 TRP A O 1
ATOM 2144 N N . VAL A 1 258 ? 24.437 4.129 -19.222 1.00 81.56 258 VAL A N 1
ATOM 2145 C CA . VAL A 1 258 ? 25.321 4.038 -20.385 1.00 81.56 258 VAL A CA 1
ATOM 2146 C C . VAL A 1 258 ? 24.509 4.267 -21.643 1.00 81.56 258 VAL A C 1
ATOM 2148 O O . VAL A 1 258 ? 23.628 3.474 -21.964 1.00 81.56 258 VAL A O 1
ATOM 2151 N N . VAL A 1 259 ? 24.836 5.326 -22.380 1.00 87.12 259 VAL A N 1
ATOM 2152 C CA . VAL A 1 259 ? 24.319 5.573 -23.729 1.00 87.12 259 VAL A CA 1
ATOM 2153 C C . VAL A 1 259 ? 25.303 5.006 -24.731 1.00 87.12 259 VAL A C 1
ATOM 2155 O O . VAL A 1 259 ? 26.492 5.323 -24.685 1.00 87.12 259 VAL A O 1
ATOM 2158 N N . TYR A 1 260 ? 24.803 4.206 -25.661 1.00 84.31 260 TYR A N 1
ATOM 2159 C CA . TYR A 1 260 ? 25.606 3.550 -26.675 1.00 84.31 260 TYR A CA 1
ATOM 2160 C C . TYR A 1 260 ? 24.998 3.730 -28.066 1.00 84.31 260 TYR A C 1
ATOM 2162 O O . TYR A 1 260 ? 23.801 3.966 -28.240 1.00 84.31 260 TYR A O 1
ATOM 2170 N N . GLN A 1 261 ? 25.841 3.599 -29.081 1.00 84.50 261 GLN A N 1
ATOM 2171 C CA . GLN A 1 261 ? 25.420 3.448 -30.465 1.00 84.50 261 GLN A CA 1
ATOM 2172 C C . GLN A 1 261 ? 26.090 2.194 -31.016 1.00 84.50 261 GLN A C 1
ATOM 2174 O O . GLN A 1 261 ? 27.248 1.925 -30.727 1.00 84.50 261 GLN A O 1
ATOM 2179 N N . THR A 1 262 ? 25.387 1.402 -31.812 1.00 77.44 262 THR A N 1
ATOM 2180 C CA . THR A 1 262 ? 25.992 0.309 -32.580 1.00 77.44 262 THR A CA 1
ATOM 2181 C C . THR A 1 262 ? 25.979 0.650 -34.055 1.00 77.44 262 THR A C 1
ATOM 2183 O O . THR A 1 262 ? 25.075 1.336 -34.523 1.00 77.44 262 THR A O 1
ATOM 2186 N N . GLY A 1 263 ? 26.991 0.192 -34.786 1.00 68.06 263 GLY A N 1
ATOM 2187 C CA . GLY A 1 263 ? 27.059 0.279 -36.241 1.00 68.06 263 GLY A CA 1
ATOM 2188 C C . GLY A 1 263 ? 26.748 -1.054 -36.908 1.00 68.06 263 GLY A C 1
ATOM 2189 O O . GLY A 1 263 ? 26.184 -1.970 -36.304 1.00 68.06 263 GLY A O 1
ATOM 2190 N N . GLU A 1 264 ? 27.131 -1.178 -38.178 1.00 62.97 264 GLU A N 1
ATOM 2191 C CA . GLU A 1 264 ? 26.917 -2.410 -38.935 1.00 62.97 264 GLU A CA 1
ATOM 2192 C C . GLU A 1 264 ? 27.509 -3.624 -38.198 1.00 62.97 264 GLU A C 1
ATOM 2194 O O . GLU A 1 264 ? 28.642 -3.599 -37.716 1.00 62.97 264 GLU A O 1
ATOM 2199 N N . ARG A 1 265 ? 26.733 -4.716 -38.133 1.00 58.72 265 ARG A N 1
ATOM 2200 C CA . ARG A 1 265 ? 27.092 -5.985 -37.462 1.00 58.72 265 ARG A CA 1
ATOM 2201 C C . ARG A 1 265 ? 27.178 -5.927 -35.928 1.00 58.72 265 ARG A C 1
ATOM 2203 O O . ARG A 1 265 ? 27.703 -6.865 -35.335 1.00 58.72 265 ARG A O 1
ATOM 2210 N N . GLY A 1 266 ? 26.633 -4.888 -35.291 1.00 59.62 266 GLY A N 1
ATOM 2211 C CA . GLY A 1 266 ? 26.509 -4.817 -33.828 1.00 59.62 266 GLY A CA 1
ATOM 2212 C C . GLY A 1 266 ? 27.782 -4.374 -33.106 1.00 59.62 266 GLY A C 1
ATOM 2213 O O . GLY A 1 266 ? 27.897 -4.565 -31.900 1.00 59.62 266 GLY A O 1
ATOM 2214 N N . VAL A 1 267 ? 28.746 -3.791 -33.825 1.00 68.00 267 VAL A N 1
ATOM 2215 C CA . VAL A 1 267 ? 29.923 -3.173 -33.201 1.00 68.00 267 VAL A CA 1
ATOM 2216 C C . VAL A 1 267 ? 29.474 -1.923 -32.451 1.00 68.00 267 VAL A C 1
ATOM 2218 O O . VAL A 1 267 ? 28.849 -1.053 -33.055 1.00 68.00 267 VAL A O 1
ATOM 2221 N N . VAL A 1 268 ? 29.785 -1.833 -31.157 1.00 68.81 268 VAL A N 1
ATOM 2222 C CA . VAL A 1 268 ? 29.477 -0.657 -30.333 1.00 68.81 268 VAL A CA 1
ATOM 2223 C C . VAL A 1 268 ? 30.467 0.469 -30.656 1.00 68.81 268 VAL A C 1
ATOM 2225 O O . VAL A 1 268 ? 31.681 0.288 -30.582 1.00 68.81 268 VAL A O 1
ATOM 2228 N N . TYR A 1 269 ? 29.940 1.633 -31.022 1.00 66.88 269 TYR A N 1
ATOM 2229 C CA . TYR A 1 269 ? 30.651 2.883 -31.251 1.00 66.88 269 TYR A CA 1
ATOM 2230 C C . TYR A 1 269 ? 30.163 3.915 -30.229 1.00 66.88 269 TYR A C 1
ATOM 2232 O O . TYR A 1 269 ? 29.008 4.319 -30.257 1.00 66.88 269 TYR A O 1
ATOM 2240 N N . GLY A 1 270 ? 31.049 4.367 -29.344 1.00 68.06 270 GLY A N 1
ATOM 2241 C CA . GLY A 1 270 ? 30.760 5.476 -28.432 1.00 68.06 270 GLY A CA 1
ATOM 2242 C C . GLY A 1 270 ? 29.805 5.109 -27.296 1.00 68.06 270 GLY A C 1
ATOM 2243 O O . GLY A 1 270 ? 28.599 5.336 -27.390 1.00 68.06 270 GLY A O 1
ATOM 2244 N N . GLU A 1 271 ? 30.380 4.615 -26.203 1.00 84.88 271 GLU A N 1
ATOM 2245 C CA . GLU A 1 271 ? 29.720 4.520 -24.901 1.00 84.88 271 GLU A CA 1
ATOM 2246 C C . GLU A 1 271 ? 30.030 5.776 -24.087 1.00 84.88 271 GLU A C 1
ATOM 2248 O O . GLU A 1 271 ? 31.187 6.195 -23.997 1.00 84.88 271 GLU A O 1
ATOM 2253 N N . ILE A 1 272 ? 28.999 6.391 -23.514 1.00 90.06 272 ILE A N 1
ATOM 2254 C CA . ILE A 1 272 ? 29.151 7.479 -22.546 1.00 90.06 272 ILE A CA 1
ATOM 2255 C C . ILE A 1 272 ? 28.324 7.138 -21.316 1.00 90.06 272 ILE A C 1
ATOM 2257 O O . ILE A 1 272 ? 27.167 6.734 -21.438 1.00 90.06 272 ILE A O 1
ATOM 2261 N N . SER A 1 273 ? 28.940 7.292 -20.146 1.00 90.94 273 SER A N 1
ATOM 2262 C CA . SER A 1 273 ? 28.313 7.027 -18.857 1.00 90.94 273 SER A CA 1
ATOM 2263 C C . SER A 1 273 ? 27.798 8.306 -18.199 1.00 90.94 273 SER A C 1
ATOM 2265 O O . SER A 1 273 ? 28.443 9.348 -18.294 1.00 90.94 273 SER A O 1
ATOM 2267 N N . PHE A 1 274 ? 26.676 8.202 -17.494 1.00 86.94 274 PHE A N 1
ATOM 2268 C CA . PHE A 1 274 ? 25.997 9.291 -16.796 1.00 86.94 274 PHE A CA 1
ATOM 2269 C C . PHE A 1 274 ? 25.578 8.846 -15.393 1.00 86.94 274 PHE A C 1
ATOM 2271 O O . PHE A 1 274 ? 25.221 7.682 -15.190 1.00 86.94 274 PHE A O 1
ATOM 2278 N N . ASP A 1 275 ? 25.611 9.771 -14.434 1.00 79.94 275 ASP A N 1
ATOM 2279 C CA . ASP A 1 275 ? 25.201 9.513 -13.048 1.00 79.94 275 ASP A CA 1
ATOM 2280 C C . ASP A 1 275 ? 23.670 9.438 -12.914 1.00 79.94 275 ASP A C 1
ATOM 2282 O O . ASP A 1 275 ? 23.148 8.792 -12.003 1.00 79.94 275 ASP A O 1
ATOM 2286 N N . SER A 1 276 ? 22.934 10.067 -13.836 1.00 77.62 276 SER A N 1
ATOM 2287 C CA . SER A 1 276 ? 21.471 10.112 -13.822 1.00 77.62 276 SER A CA 1
ATOM 2288 C C . SER A 1 276 ? 20.832 9.607 -15.119 1.00 77.62 276 SER A C 1
ATOM 2290 O O . SER A 1 276 ? 21.395 9.702 -16.212 1.00 77.62 276 SER A O 1
ATOM 2292 N N . GLU A 1 277 ? 19.612 9.078 -14.989 1.00 73.75 277 GLU A N 1
ATOM 2293 C CA . GLU A 1 277 ? 18.792 8.636 -16.125 1.00 73.75 277 GLU A CA 1
ATOM 2294 C C . GLU A 1 277 ? 18.426 9.823 -17.030 1.00 73.75 277 GLU A C 1
ATOM 2296 O O . GLU A 1 277 ? 18.448 9.706 -18.252 1.00 73.75 277 GLU A O 1
ATOM 2301 N N . GLU A 1 278 ? 18.129 10.982 -16.434 1.00 77.56 278 GLU A N 1
ATOM 2302 C CA . GLU A 1 278 ? 17.733 12.197 -17.150 1.00 77.56 278 GLU A CA 1
ATOM 2303 C C . GLU A 1 278 ? 18.835 12.681 -18.103 1.00 77.56 278 GLU A C 1
ATOM 2305 O O . GLU A 1 278 ? 18.564 12.959 -19.273 1.00 77.56 278 GLU A O 1
ATOM 2310 N N . GLU A 1 279 ? 20.087 12.708 -17.640 1.00 83.50 279 GLU A N 1
ATOM 2311 C CA . GLU A 1 279 ? 21.236 13.081 -18.469 1.00 83.50 279 GLU A CA 1
ATOM 2312 C C . GLU A 1 279 ? 21.466 12.076 -19.603 1.00 83.50 279 GLU A C 1
ATOM 2314 O O . GLU A 1 279 ? 21.648 12.476 -20.757 1.00 83.50 279 GLU A O 1
ATOM 2319 N N . ALA A 1 280 ? 21.393 10.774 -19.305 1.00 85.25 280 ALA A N 1
ATOM 2320 C CA . ALA A 1 280 ? 21.557 9.723 -20.305 1.00 85.25 280 ALA A CA 1
ATOM 2321 C C . ALA A 1 280 ? 20.474 9.789 -21.395 1.00 85.25 280 ALA A C 1
ATOM 2323 O O . ALA A 1 280 ? 20.756 9.663 -22.588 1.00 85.25 280 ALA A O 1
ATOM 2324 N N . LEU A 1 281 ? 19.218 10.019 -21.013 1.00 83.31 281 LEU A N 1
ATOM 2325 C CA . LEU A 1 281 ? 18.116 10.156 -21.964 1.00 83.31 281 LEU A CA 1
ATOM 2326 C C . LEU A 1 281 ? 18.185 11.464 -22.754 1.00 83.31 281 LEU A C 1
ATOM 2328 O O . LEU A 1 281 ? 17.837 11.473 -23.938 1.00 83.31 281 LEU A O 1
ATOM 2332 N N . GLY A 1 282 ? 18.658 12.546 -22.133 1.00 85.44 282 GLY A N 1
ATOM 2333 C CA . GLY A 1 282 ? 18.945 13.809 -22.809 1.00 85.44 282 GLY A CA 1
ATOM 2334 C C . GLY A 1 282 ? 19.994 13.639 -23.908 1.00 85.44 282 GLY A C 1
ATOM 2335 O O . GLY A 1 282 ? 19.771 14.057 -25.045 1.00 85.44 282 GLY A O 1
ATOM 2336 N N . GLU A 1 283 ? 21.094 12.946 -23.60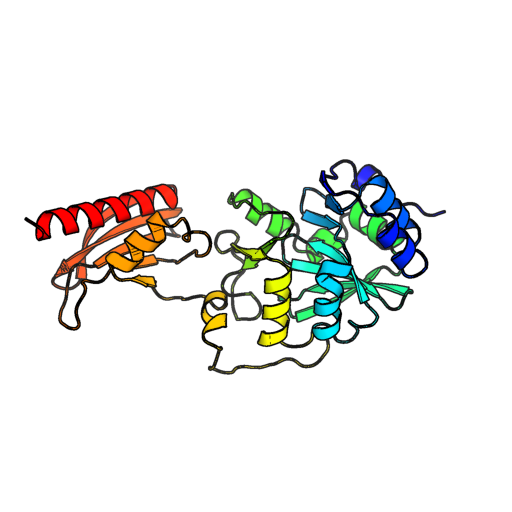9 1.00 90.44 283 GLU A N 1
ATOM 2337 C CA . GLU A 1 283 ? 22.123 12.603 -24.596 1.00 90.44 283 GLU A CA 1
ATOM 2338 C C . GLU A 1 283 ? 21.566 11.711 -25.715 1.00 90.44 283 GLU A C 1
ATOM 2340 O O . GLU A 1 283 ? 21.760 11.994 -26.900 1.00 90.44 283 GLU A O 1
ATOM 2345 N N . LEU A 1 284 ? 20.839 10.646 -25.359 1.00 87.81 284 LEU A N 1
ATOM 2346 C CA . LEU A 1 284 ? 20.235 9.732 -26.330 1.00 87.81 284 LEU A CA 1
ATOM 2347 C C . LEU A 1 284 ? 19.303 10.481 -27.299 1.00 87.81 284 LEU A C 1
ATOM 2349 O O . LEU A 1 284 ? 19.358 10.260 -28.510 1.00 87.81 284 LEU A O 1
ATOM 2353 N N . LYS A 1 285 ? 18.488 11.408 -26.779 1.00 87.88 285 LYS A N 1
ATOM 2354 C CA . LYS A 1 285 ? 17.624 12.293 -27.572 1.00 87.88 285 LYS A CA 1
ATOM 2355 C C . LYS A 1 285 ? 18.424 13.167 -28.531 1.00 87.88 285 LYS A C 1
ATOM 2357 O O . LYS A 1 285 ? 18.108 13.181 -29.721 1.00 87.88 285 LYS A O 1
ATOM 2362 N N . ASN A 1 286 ? 19.466 13.836 -28.042 1.00 88.75 286 ASN A N 1
ATOM 2363 C CA . ASN A 1 286 ? 20.302 14.710 -28.865 1.00 88.75 286 ASN A CA 1
ATOM 2364 C C . ASN A 1 286 ? 20.911 13.954 -30.056 1.00 88.75 286 ASN A C 1
ATOM 2366 O O . ASN A 1 286 ? 20.809 14.422 -31.191 1.00 88.75 286 ASN A O 1
ATOM 2370 N N . ARG A 1 287 ? 21.459 12.751 -29.826 1.00 87.44 287 ARG A N 1
ATOM 2371 C CA . ARG A 1 287 ? 22.054 11.917 -30.888 1.00 87.44 287 ARG A CA 1
ATOM 2372 C C . ARG A 1 287 ? 21.059 11.554 -31.988 1.00 87.44 287 ARG A C 1
ATOM 2374 O O . ARG A 1 287 ? 21.384 11.624 -33.172 1.00 87.44 287 ARG A O 1
ATOM 2381 N N . ILE A 1 288 ? 19.836 11.195 -31.606 1.00 85.75 288 ILE A N 1
ATOM 2382 C CA . ILE A 1 288 ? 18.776 10.836 -32.557 1.00 85.75 288 ILE A CA 1
ATOM 2383 C C . ILE A 1 288 ? 18.330 12.058 -33.363 1.00 85.75 288 ILE A C 1
ATOM 2385 O O . ILE A 1 288 ? 18.153 11.969 -34.577 1.00 85.75 288 ILE A O 1
ATOM 2389 N N . GLU A 1 289 ? 18.164 13.212 -32.715 1.00 86.69 289 GLU A N 1
ATOM 2390 C CA . GLU A 1 289 ? 17.778 14.455 -33.392 1.00 86.69 289 GLU A CA 1
ATOM 2391 C C . GLU A 1 289 ? 18.866 14.966 -34.348 1.00 86.69 289 GLU A C 1
ATOM 2393 O O . GLU A 1 289 ? 18.558 15.532 -35.400 1.00 86.69 289 GLU A O 1
ATOM 2398 N N . GLU A 1 290 ? 20.144 14.790 -34.012 1.00 85.00 290 GLU A N 1
ATOM 2399 C CA . GLU A 1 290 ? 21.265 15.078 -34.913 1.00 85.00 290 GLU A CA 1
ATOM 2400 C C . GLU A 1 290 ? 21.269 14.160 -36.135 1.00 85.00 290 GLU A C 1
ATOM 2402 O O . GLU A 1 290 ? 21.382 14.643 -37.264 1.00 85.00 290 GLU A O 1
ATOM 2407 N N . GLU A 1 291 ? 21.074 12.857 -35.938 1.00 80.56 291 GLU A N 1
ATOM 2408 C CA . GLU A 1 291 ? 21.013 11.896 -37.037 1.00 80.56 291 GLU A CA 1
ATOM 2409 C C . GLU A 1 291 ? 19.841 12.191 -37.990 1.00 80.56 291 GLU A C 1
ATOM 2411 O O . GLU A 1 291 ? 20.027 12.195 -39.210 1.00 80.56 291 GLU A O 1
ATOM 2416 N N . ILE A 1 292 ? 18.644 12.485 -37.463 1.00 79.81 292 ILE A N 1
ATOM 2417 C CA . ILE A 1 292 ? 17.466 12.846 -38.275 1.00 79.81 292 ILE A CA 1
ATOM 2418 C C . ILE A 1 292 ? 17.742 14.105 -39.108 1.00 79.81 292 ILE A C 1
ATOM 2420 O O . ILE A 1 292 ? 17.383 14.156 -40.289 1.00 79.81 292 ILE A O 1
ATOM 2424 N N . ARG A 1 293 ? 18.401 15.114 -38.519 1.00 81.00 293 ARG A N 1
ATOM 2425 C CA . ARG A 1 293 ? 18.785 16.347 -39.225 1.00 81.00 293 ARG A CA 1
ATOM 2426 C C . ARG A 1 293 ? 19.752 16.068 -40.376 1.00 81.00 293 ARG A C 1
ATOM 2428 O O . ARG A 1 293 ? 19.554 16.608 -41.459 1.00 81.00 293 ARG A O 1
ATOM 2435 N N . GLN A 1 294 ? 20.744 15.203 -40.170 1.00 77.06 294 GLN A N 1
ATOM 2436 C CA . GLN A 1 294 ? 21.736 14.852 -41.194 1.00 77.06 294 GLN A CA 1
ATOM 2437 C C . GLN A 1 294 ? 21.148 14.052 -42.368 1.00 77.06 294 GLN A C 1
ATOM 2439 O O . GLN A 1 294 ? 21.625 14.195 -43.486 1.00 77.06 294 GLN A O 1
ATOM 2444 N N . HIS A 1 295 ? 20.107 13.243 -42.141 1.00 67.06 295 HIS A N 1
ATOM 2445 C CA . HIS A 1 295 ? 19.439 12.461 -43.195 1.00 67.06 295 HIS A CA 1
ATOM 2446 C C . HIS A 1 295 ? 18.323 13.222 -43.936 1.00 67.06 295 HIS A C 1
ATOM 2448 O O . HIS A 1 295 ? 17.770 12.699 -44.902 1.00 67.06 295 HIS A O 1
ATOM 2454 N N . SER A 1 296 ? 17.967 14.428 -43.477 1.00 58.19 296 SER A N 1
ATOM 2455 C CA . SER A 1 296 ? 16.940 15.286 -44.093 1.00 58.19 296 SER A CA 1
ATOM 2456 C C . SER A 1 296 ? 17.523 16.388 -44.997 1.00 58.19 296 SER A C 1
ATOM 2458 O O . SER A 1 296 ? 16.757 17.176 -45.555 1.00 58.19 296 SER A O 1
ATOM 2460 N N . MET A 1 297 ? 18.856 16.462 -45.111 1.00 49.06 297 MET A N 1
ATOM 2461 C CA . MET A 1 297 ? 19.614 17.362 -45.997 1.00 49.06 297 MET A CA 1
ATOM 2462 C C . MET A 1 297 ? 20.085 16.627 -47.251 1.00 49.06 297 MET A C 1
ATOM 2464 O O . MET A 1 297 ? 20.113 17.283 -48.316 1.00 49.06 297 MET A O 1
#

Foldseek 3Di:
DQAQDVVQCPQWDAPDADDPVLLVVCVPLADVNLSVCSHVRNWTATPNSFKTQDRQVVCLVLQLFAAPQSPQWGFGMATLALWTWTCGPVFFIKIQDLLQLAMDGDGRHPSRVSVCVVVVVCCVVSVVVLVVVLVVLPDDADSQKHWAAAQRVVLVGDRDSPRIAIDGSNVVSVCSCVQQNHRVDDGDDCPVDDPPVCVQNNDDPDAAEDELVRLLVCVVVVVPRTDDDQKHWHDYPDDDFFAKIWMWGQDPVVRWIWTWIAHGPGHIDDIDTHNDPVVNSVVSNVVSVVVVVVVVD